Protein AF-A0A9W4IRT7-F1 (afdb_monomer_lite)

Organism: NCBI:txid1612424

Structure (mmCIF, N/CA/C/O backbone):
data_AF-A0A9W4IRT7-F1
#
_entry.id   AF-A0A9W4IRT7-F1
#
loop_
_atom_site.group_PDB
_atom_site.id
_atom_site.type_symbol
_atom_site.label_atom_id
_atom_site.label_alt_id
_atom_site.label_comp_id
_atom_site.label_asym_id
_atom_site.label_entity_id
_atom_site.label_seq_id
_atom_site.pdbx_PDB_ins_code
_atom_site.Cartn_x
_atom_site.Cartn_y
_atom_site.Cartn_z
_atom_site.occupancy
_atom_site.B_iso_or_equiv
_atom_site.auth_seq_id
_atom_site.auth_comp_id
_atom_site.auth_asym_id
_atom_site.auth_atom_id
_atom_site.pdbx_PDB_model_num
ATOM 1 N N . MET A 1 1 ? 3.335 -2.551 0.362 1.00 83.50 1 MET A N 1
ATOM 2 C CA . MET A 1 1 ? 2.683 -3.852 0.085 1.00 83.50 1 MET A CA 1
ATOM 3 C C . MET A 1 1 ? 3.696 -4.963 -0.129 1.00 83.50 1 MET A C 1
ATOM 5 O O . MET A 1 1 ? 3.695 -5.882 0.678 1.00 83.50 1 MET A O 1
ATOM 9 N N . LEU A 1 2 ? 4.581 -4.878 -1.137 1.00 87.38 2 LEU A N 1
ATOM 10 C CA . LEU A 1 2 ? 5.536 -5.961 -1.428 1.00 87.38 2 LEU A CA 1
ATOM 11 C C . LEU A 1 2 ? 6.417 -6.330 -0.220 1.00 87.38 2 LEU A C 1
ATOM 13 O O . LEU A 1 2 ? 6.419 -7.472 0.228 1.00 87.38 2 LEU A O 1
ATOM 17 N N . ALA A 1 3 ? 7.037 -5.319 0.388 1.00 90.19 3 ALA A N 1
ATOM 18 C CA . ALA A 1 3 ? 7.869 -5.452 1.583 1.00 90.19 3 ALA A CA 1
ATOM 19 C C . ALA A 1 3 ? 7.163 -6.063 2.817 1.00 90.19 3 ALA A C 1
ATOM 21 O O . ALA A 1 3 ? 7.843 -6.484 3.750 1.00 90.19 3 ALA A O 1
ATOM 22 N N . ARG A 1 4 ? 5.819 -6.115 2.847 1.00 86.81 4 ARG A N 1
ATOM 23 C CA . ARG A 1 4 ? 5.049 -6.717 3.951 1.00 86.81 4 ARG A CA 1
ATOM 24 C C . ARG A 1 4 ? 4.704 -8.193 3.736 1.00 86.81 4 ARG A C 1
ATOM 26 O O . ARG A 1 4 ? 4.570 -8.897 4.728 1.00 86.81 4 ARG A O 1
ATOM 33 N N . ILE A 1 5 ? 4.511 -8.642 2.492 1.00 84.50 5 ILE A N 1
ATOM 34 C CA . ILE A 1 5 ? 4.145 -10.043 2.199 1.00 84.50 5 ILE A CA 1
ATOM 35 C C . ILE A 1 5 ? 5.377 -10.881 1.878 1.00 84.50 5 ILE A C 1
ATOM 37 O O . ILE A 1 5 ? 5.521 -11.980 2.401 1.00 84.50 5 ILE A O 1
ATOM 41 N N . TRP A 1 6 ? 6.221 -10.399 0.968 1.00 84.81 6 TRP A N 1
ATOM 42 C CA . TRP A 1 6 ? 7.261 -11.223 0.360 1.00 84.81 6 TRP A CA 1
ATOM 43 C C . TRP A 1 6 ? 8.586 -11.084 1.099 1.00 84.81 6 TRP A C 1
ATOM 45 O O . TRP A 1 6 ? 8.876 -10.043 1.708 1.00 84.81 6 TRP A O 1
ATOM 55 N N . SER A 1 7 ? 9.425 -12.116 1.006 1.00 88.62 7 SER A N 1
ATOM 56 C CA . SER A 1 7 ? 10.819 -12.025 1.444 1.00 88.62 7 SER A CA 1
ATOM 57 C C . SER A 1 7 ? 11.584 -10.977 0.614 1.00 88.62 7 SER A C 1
ATOM 59 O O . SER A 1 7 ? 11.155 -10.636 -0.493 1.00 88.62 7 SER A O 1
ATOM 61 N N . PRO A 1 8 ? 12.723 -10.447 1.099 1.00 90.81 8 PRO A N 1
ATOM 62 C CA . PRO A 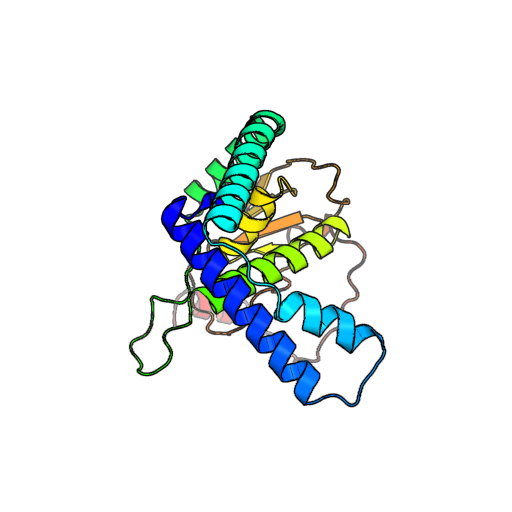1 8 ? 13.496 -9.447 0.355 1.00 90.81 8 PRO A CA 1
ATOM 63 C C . PRO A 1 8 ? 13.875 -9.895 -1.065 1.00 90.81 8 PRO A C 1
ATOM 65 O O . PRO A 1 8 ? 13.807 -9.114 -2.016 1.00 90.81 8 PRO A O 1
ATOM 68 N N . GLN A 1 9 ? 14.227 -11.173 -1.232 1.00 90.19 9 GLN A N 1
ATOM 69 C CA . GLN A 1 9 ? 14.629 -11.732 -2.525 1.00 90.19 9 GLN A CA 1
ATOM 70 C C . GLN A 1 9 ? 13.450 -11.831 -3.501 1.00 90.19 9 GLN A C 1
ATOM 72 O O . GLN A 1 9 ? 13.577 -11.436 -4.663 1.00 90.19 9 GLN A O 1
ATOM 77 N N . GLU A 1 10 ? 12.298 -12.307 -3.025 1.00 87.38 10 GLU A N 1
ATOM 78 C CA . GLU A 1 10 ? 11.065 -12.397 -3.814 1.00 87.38 10 GLU A CA 1
ATOM 79 C C . GLU A 1 10 ? 10.540 -11.010 -4.188 1.00 87.38 10 GLU A C 1
ATOM 81 O O . GLU A 1 10 ? 10.224 -10.767 -5.350 1.00 87.38 10 GLU A O 1
ATOM 86 N N . ALA A 1 11 ? 10.509 -10.071 -3.238 1.00 88.00 11 ALA A N 1
ATOM 87 C CA . ALA A 1 11 ? 10.081 -8.698 -3.489 1.00 88.00 11 ALA A CA 1
ATOM 88 C C . ALA A 1 11 ? 10.969 -8.020 -4.542 1.00 88.00 11 ALA A C 1
ATOM 90 O O . ALA A 1 11 ? 10.458 -7.381 -5.459 1.00 88.00 11 ALA A O 1
ATOM 91 N N . THR A 1 12 ? 12.289 -8.222 -4.467 1.00 92.12 12 THR A N 1
ATOM 92 C CA . THR A 1 12 ? 13.231 -7.716 -5.478 1.00 92.12 12 THR A CA 1
ATOM 93 C C . THR A 1 12 ? 12.969 -8.342 -6.849 1.00 92.12 12 THR A C 1
ATOM 95 O O . THR A 1 12 ? 12.987 -7.635 -7.854 1.00 92.12 12 THR A O 1
ATOM 98 N N . ALA A 1 13 ? 12.692 -9.649 -6.918 1.00 88.12 13 ALA A N 1
ATOM 99 C CA . ALA A 1 13 ? 12.348 -10.309 -8.179 1.00 88.12 13 ALA A CA 1
ATOM 100 C C . ALA A 1 13 ? 11.046 -9.752 -8.787 1.00 88.12 13 ALA A C 1
ATOM 102 O O . ALA A 1 13 ? 11.001 -9.478 -9.986 1.00 88.12 13 ALA A O 1
ATOM 103 N N . ILE A 1 14 ? 10.027 -9.504 -7.958 1.00 87.50 14 ILE A N 1
ATOM 104 C CA . ILE A 1 14 ? 8.762 -8.888 -8.387 1.00 87.50 14 ILE A CA 1
ATOM 105 C C . ILE A 1 14 ? 8.990 -7.448 -8.869 1.00 87.50 14 ILE A C 1
ATOM 107 O O . ILE A 1 14 ? 8.422 -7.050 -9.884 1.00 87.50 14 ILE A O 1
ATOM 111 N N . TRP A 1 15 ? 9.839 -6.664 -8.195 1.00 90.38 15 TRP A N 1
ATOM 112 C CA . TRP A 1 15 ? 10.200 -5.318 -8.652 1.00 90.38 15 TRP A CA 1
ATOM 113 C C . TRP A 1 15 ? 10.871 -5.331 -10.025 1.00 90.38 15 TRP A C 1
ATOM 115 O O . TRP A 1 15 ? 10.519 -4.512 -10.873 1.00 90.38 15 TRP A O 1
ATOM 125 N N . VAL A 1 16 ? 11.793 -6.269 -10.264 1.00 91.69 16 VAL A N 1
ATOM 126 C CA . VAL A 1 16 ? 12.442 -6.441 -11.574 1.00 91.69 16 VAL A CA 1
ATOM 127 C C . VAL A 1 16 ? 11.399 -6.730 -12.655 1.00 91.69 16 VAL A C 1
ATOM 129 O O . VAL A 1 16 ? 11.409 -6.077 -13.698 1.00 91.69 16 VAL A O 1
ATOM 132 N N . GLU A 1 17 ? 10.467 -7.654 -12.398 1.00 90.25 17 GLU A N 1
ATOM 133 C CA . GLU A 1 17 ? 9.372 -7.972 -13.327 1.00 90.25 17 GLU A CA 1
ATOM 134 C C . GLU A 1 17 ? 8.492 -6.741 -13.603 1.00 90.25 17 GLU A C 1
ATOM 136 O O . GLU A 1 17 ? 8.186 -6.433 -14.757 1.00 90.25 17 GLU A O 1
ATOM 141 N N . LEU A 1 18 ? 8.130 -5.994 -12.555 1.00 89.12 18 LEU A N 1
ATOM 142 C CA . LEU A 1 18 ? 7.253 -4.829 -12.647 1.00 89.12 18 LEU A CA 1
ATOM 143 C C . LEU A 1 18 ? 7.884 -3.676 -13.431 1.00 89.12 18 LEU A C 1
ATOM 145 O O . LEU A 1 18 ? 7.215 -3.069 -14.273 1.00 89.12 18 LEU A O 1
ATOM 149 N N . VAL A 1 19 ? 9.166 -3.401 -13.191 1.00 91.56 19 VAL A N 1
ATOM 150 C CA . VAL A 1 19 ? 9.932 -2.391 -13.931 1.00 91.56 19 VAL A CA 1
ATOM 151 C C . VAL A 1 19 ? 10.067 -2.797 -15.394 1.00 91.56 19 VAL A C 1
ATOM 153 O O . VAL A 1 19 ? 9.697 -2.012 -16.266 1.00 91.56 19 VAL A O 1
ATOM 156 N N . ALA A 1 20 ? 10.505 -4.028 -15.674 1.00 89.94 20 ALA A N 1
ATOM 157 C CA . ALA A 1 20 ? 10.685 -4.511 -17.042 1.00 89.94 20 ALA A CA 1
ATOM 158 C C . ALA A 1 20 ? 9.371 -4.464 -17.841 1.00 89.94 20 ALA A C 1
ATOM 160 O O . ALA A 1 20 ? 9.335 -3.972 -18.975 1.00 89.94 20 ALA A O 1
ATOM 161 N N . HIS A 1 21 ? 8.265 -4.901 -17.231 1.00 88.81 21 HIS A N 1
ATOM 162 C CA . HIS A 1 21 ? 6.951 -4.831 -17.861 1.00 88.81 21 HIS A CA 1
ATOM 163 C C . HIS A 1 21 ? 6.527 -3.380 -18.120 1.00 88.81 21 HIS A C 1
ATOM 165 O O . HIS A 1 21 ? 6.083 -3.045 -19.220 1.00 88.81 21 HIS A O 1
ATOM 171 N N . ARG A 1 22 ? 6.704 -2.482 -17.142 1.00 88.25 22 ARG A N 1
ATOM 172 C CA . ARG A 1 22 ? 6.323 -1.073 -17.296 1.00 88.25 22 ARG A CA 1
ATOM 173 C C . ARG A 1 22 ? 7.139 -0.368 -18.379 1.00 88.25 22 ARG A C 1
ATOM 175 O O . ARG A 1 22 ? 6.554 0.367 -19.175 1.00 88.25 22 ARG A O 1
ATOM 182 N N . GLN A 1 23 ? 8.443 -0.623 -18.447 1.00 90.75 23 GLN A N 1
ATOM 183 C CA . GLN A 1 23 ? 9.316 -0.109 -19.504 1.00 90.75 23 GLN A CA 1
ATOM 184 C C . GLN A 1 23 ? 8.870 -0.595 -20.887 1.00 90.75 23 GLN A C 1
ATOM 186 O O . GLN A 1 23 ? 8.798 0.203 -21.821 1.00 90.75 23 GLN A O 1
ATOM 191 N N . SER A 1 24 ? 8.505 -1.875 -21.015 1.00 89.38 24 SER A N 1
ATOM 192 C CA . SER A 1 24 ? 7.964 -2.435 -22.261 1.00 89.38 24 SER A CA 1
ATOM 193 C C . SER A 1 24 ? 6.655 -1.753 -22.683 1.00 89.38 24 SER A C 1
ATOM 195 O O . SER A 1 24 ? 6.518 -1.312 -23.827 1.00 89.38 24 SER A O 1
ATOM 197 N N . VAL A 1 25 ? 5.721 -1.562 -21.742 1.00 87.06 25 VAL A N 1
ATOM 198 C CA . VAL A 1 25 ? 4.449 -0.865 -22.002 1.00 87.06 25 VAL A CA 1
ATOM 199 C C . VAL A 1 25 ? 4.688 0.570 -22.476 1.00 87.06 25 VAL A C 1
ATOM 201 O O . VAL A 1 25 ? 4.066 0.987 -23.452 1.00 87.06 25 VAL A O 1
ATOM 204 N N . ILE A 1 26 ? 5.593 1.317 -21.837 1.00 86.75 26 ILE A N 1
ATOM 205 C CA . ILE A 1 26 ? 5.913 2.695 -22.245 1.00 86.75 26 ILE A CA 1
ATOM 206 C C . ILE A 1 26 ? 6.511 2.710 -23.659 1.00 86.75 26 ILE A C 1
ATOM 208 O O . ILE A 1 26 ? 5.996 3.418 -24.521 1.00 86.75 26 ILE A O 1
ATOM 212 N N . LYS A 1 27 ? 7.503 1.850 -23.943 1.00 85.81 27 LYS A N 1
ATOM 213 C CA . LYS A 1 27 ? 8.101 1.718 -25.288 1.00 85.81 27 LYS A CA 1
ATOM 214 C C . LYS A 1 27 ? 7.052 1.408 -26.360 1.00 85.81 27 LYS A C 1
ATOM 216 O O . LYS A 1 27 ? 7.099 1.984 -27.446 1.00 85.81 27 LYS A O 1
ATOM 221 N N . SER A 1 28 ? 6.098 0.523 -26.060 1.00 85.88 28 SER A N 1
ATOM 222 C CA . SER A 1 28 ? 5.027 0.160 -26.997 1.00 85.88 28 SER A CA 1
ATOM 223 C C . SER A 1 28 ? 4.057 1.314 -27.272 1.00 85.88 28 SER A C 1
ATOM 225 O O . SER A 1 28 ? 3.750 1.577 -28.432 1.00 85.88 28 SER A O 1
ATOM 227 N N . LYS A 1 29 ? 3.635 2.048 -26.230 1.00 81.69 29 LYS A N 1
ATOM 228 C CA . LYS A 1 29 ? 2.702 3.178 -26.354 1.00 81.69 29 LYS A CA 1
ATOM 229 C C . LYS A 1 29 ? 3.309 4.341 -27.126 1.00 81.69 29 LYS A C 1
ATOM 231 O O . LYS A 1 29 ? 2.636 4.920 -27.975 1.00 81.69 29 LYS A O 1
ATOM 236 N N . THR A 1 30 ? 4.580 4.643 -26.884 1.00 73.94 30 THR A N 1
ATOM 237 C CA . THR A 1 30 ? 5.266 5.705 -27.617 1.00 73.94 30 THR A CA 1
ATOM 238 C C . THR A 1 30 ? 5.414 5.378 -29.102 1.00 73.94 30 THR A C 1
ATOM 240 O O . THR A 1 30 ? 5.249 6.258 -29.937 1.00 73.94 30 THR A O 1
ATOM 243 N N . ARG A 1 31 ? 5.660 4.113 -29.466 1.00 70.88 31 ARG A N 1
ATOM 244 C CA . ARG A 1 31 ? 5.757 3.711 -30.879 1.00 70.88 31 ARG A CA 1
ATOM 245 C C . ARG A 1 31 ? 4.431 3.885 -31.640 1.00 70.88 31 ARG A C 1
ATOM 247 O O . ARG A 1 31 ? 4.460 4.034 -32.855 1.00 70.88 31 ARG A O 1
ATOM 254 N N . SER A 1 32 ? 3.293 3.856 -30.941 1.00 69.69 32 SER A N 1
ATOM 255 C CA . SER A 1 32 ? 1.955 4.015 -31.529 1.00 69.69 32 SER A CA 1
ATOM 256 C C . SER A 1 32 ? 1.418 5.452 -31.572 1.00 69.69 32 SER A C 1
ATOM 258 O O . SER A 1 32 ? 0.418 5.683 -32.243 1.00 69.69 32 SER A O 1
ATOM 260 N N . MET A 1 33 ? 2.027 6.405 -30.857 1.00 61.00 33 MET A N 1
ATOM 261 C CA . MET A 1 33 ? 1.549 7.792 -30.771 1.00 61.00 33 MET A CA 1
ATOM 262 C C . MET A 1 33 ? 2.457 8.724 -31.582 1.00 61.00 33 MET A C 1
ATOM 264 O O . MET A 1 33 ? 3.670 8.740 -31.373 1.00 61.00 33 MET A O 1
ATOM 268 N N . GLU A 1 34 ? 1.875 9.524 -32.481 1.00 56.38 34 GLU A N 1
ATOM 269 C CA . GLU A 1 34 ? 2.581 10.629 -33.137 1.00 56.38 34 GLU A CA 1
ATOM 270 C C . GLU A 1 34 ? 3.014 11.661 -32.079 1.00 56.38 34 GLU A C 1
ATOM 272 O O . GLU A 1 34 ? 2.202 12.290 -31.408 1.00 56.38 34 GLU A O 1
ATOM 277 N N . ILE A 1 35 ? 4.332 11.712 -31.893 1.00 54.91 35 ILE A N 1
ATOM 278 C CA . ILE A 1 35 ? 5.194 12.640 -31.149 1.00 54.91 35 ILE A CA 1
ATOM 279 C C . ILE A 1 35 ? 4.471 13.855 -30.520 1.00 54.91 35 ILE A C 1
ATOM 281 O O . ILE A 1 35 ? 4.270 14.885 -31.156 1.00 54.91 35 ILE A O 1
ATOM 285 N N . LEU A 1 36 ? 4.182 13.755 -29.219 1.00 60.22 36 LEU A N 1
ATOM 286 C CA . LEU A 1 36 ? 4.009 14.889 -28.299 1.00 60.22 36 LEU A CA 1
ATOM 287 C C . LEU A 1 36 ? 5.319 15.101 -27.518 1.00 60.22 36 LEU A C 1
ATOM 289 O O . LEU A 1 36 ? 6.014 14.125 -27.246 1.00 60.22 36 LEU A O 1
ATOM 293 N N . ASP A 1 37 ? 5.641 16.331 -27.105 1.00 61.81 37 ASP A N 1
ATOM 294 C CA . ASP A 1 37 ? 6.890 16.681 -26.386 1.00 61.81 37 ASP A CA 1
ATOM 295 C C . ASP A 1 37 ? 7.166 15.829 -25.123 1.00 61.81 37 ASP A C 1
ATOM 297 O O . ASP A 1 37 ? 8.317 15.537 -24.801 1.00 61.81 37 ASP A O 1
ATOM 301 N N . ASP A 1 38 ? 6.125 15.342 -24.436 1.00 66.81 38 ASP A N 1
ATOM 302 C CA . ASP A 1 38 ? 6.251 14.463 -23.255 1.00 66.81 38 ASP A CA 1
ATOM 303 C C . ASP A 1 38 ? 6.740 13.033 -23.601 1.00 66.81 38 ASP A C 1
ATOM 305 O O . ASP A 1 38 ? 7.207 12.268 -22.755 1.00 66.81 38 ASP A O 1
ATOM 309 N N . SER A 1 39 ? 6.692 12.660 -24.880 1.00 70.12 39 SER A N 1
ATOM 310 C CA . SER A 1 39 ? 7.062 11.333 -25.383 1.00 70.12 39 SER A CA 1
ATOM 311 C C . SER A 1 39 ? 8.561 11.031 -25.242 1.00 70.12 39 SER A C 1
ATOM 313 O O . SER A 1 39 ? 8.953 9.892 -24.967 1.00 70.12 39 SER A O 1
ATOM 315 N N . LEU A 1 40 ? 9.418 12.050 -25.376 1.00 77.56 40 LEU A N 1
ATOM 316 C CA . LEU A 1 40 ? 10.874 11.876 -25.356 1.00 77.56 40 LEU A CA 1
ATOM 317 C C . LEU A 1 40 ? 11.399 11.579 -23.943 1.00 77.56 40 LEU A C 1
ATOM 319 O O . LEU A 1 40 ? 12.237 10.691 -23.771 1.00 77.56 40 LEU A O 1
ATOM 323 N N . ALA A 1 41 ? 10.858 12.252 -22.923 1.00 80.50 41 ALA A N 1
ATOM 324 C CA . ALA A 1 41 ? 11.185 11.980 -21.523 1.00 80.50 41 ALA A CA 1
ATOM 325 C C . ALA A 1 41 ? 10.735 10.570 -21.102 1.00 80.50 41 ALA A C 1
ATOM 327 O O . ALA A 1 41 ? 11.489 9.836 -20.456 1.00 80.50 41 ALA A O 1
ATOM 328 N N . GLN A 1 42 ? 9.537 10.155 -21.525 1.00 80.69 42 GLN A N 1
ATOM 329 C CA . GLN A 1 42 ? 9.023 8.810 -21.260 1.00 80.69 42 GLN A CA 1
ATOM 330 C C . GLN A 1 42 ? 9.872 7.719 -21.932 1.00 80.69 42 GLN A C 1
ATOM 332 O O . GLN A 1 42 ? 10.150 6.688 -21.312 1.00 80.69 42 GLN A O 1
ATOM 337 N N . LEU A 1 43 ? 10.341 7.948 -23.164 1.00 80.69 43 LEU A N 1
ATOM 338 C CA . LEU A 1 43 ? 11.259 7.034 -23.851 1.00 80.69 43 LEU A CA 1
ATOM 339 C C . LEU A 1 43 ? 12.606 6.923 -23.148 1.00 80.69 43 LEU A C 1
ATOM 341 O O . LEU A 1 43 ? 13.087 5.807 -22.948 1.00 80.69 43 LEU A O 1
ATOM 345 N N . ALA A 1 44 ? 13.199 8.053 -22.75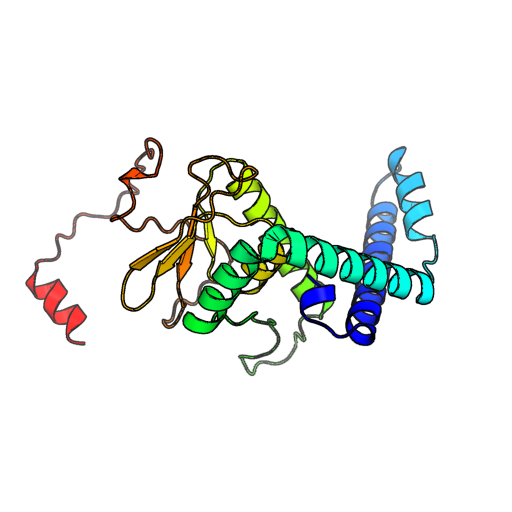9 1.00 82.38 44 ALA A N 1
ATOM 346 C CA . ALA A 1 44 ? 14.467 8.066 -22.039 1.00 82.38 44 ALA A CA 1
ATOM 347 C C . ALA A 1 44 ? 14.357 7.290 -20.714 1.00 82.38 44 ALA A C 1
ATOM 349 O O . ALA A 1 44 ? 15.192 6.432 -20.425 1.00 82.38 44 ALA A O 1
ATOM 350 N N . ALA A 1 45 ? 13.276 7.504 -19.957 1.00 84.06 45 ALA A N 1
ATOM 351 C CA . ALA A 1 45 ? 13.009 6.772 -18.720 1.00 84.06 45 ALA A CA 1
ATOM 352 C C . ALA A 1 45 ? 12.797 5.265 -18.955 1.00 84.06 45 ALA A C 1
ATOM 354 O O . ALA A 1 45 ? 13.260 4.440 -18.168 1.00 84.06 45 ALA A O 1
ATOM 355 N N . ALA A 1 46 ? 12.123 4.879 -20.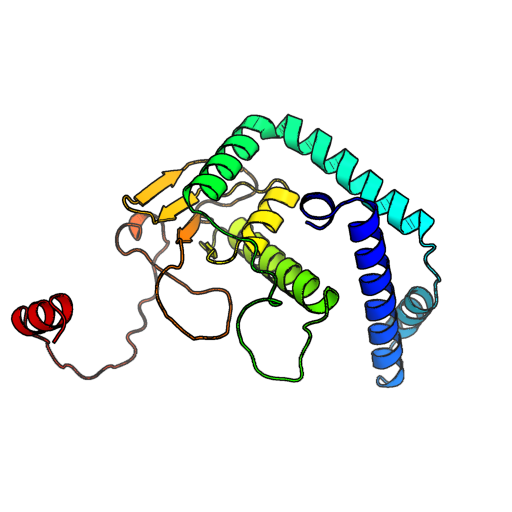043 1.00 85.38 46 ALA A N 1
ATOM 356 C CA . ALA A 1 46 ? 11.912 3.472 -20.373 1.00 85.38 46 ALA A CA 1
ATOM 357 C C . ALA A 1 46 ? 13.177 2.775 -20.904 1.00 85.38 46 ALA A C 1
ATOM 359 O O . ALA A 1 46 ? 13.291 1.549 -20.822 1.00 85.38 46 ALA A O 1
ATOM 360 N N . ALA A 1 47 ? 14.101 3.535 -21.491 1.00 83.88 47 ALA A N 1
ATOM 361 C CA . ALA A 1 47 ? 15.396 3.048 -21.954 1.00 83.88 47 ALA A CA 1
ATOM 362 C C . ALA A 1 47 ? 16.424 2.925 -20.820 1.00 83.88 47 ALA A C 1
ATOM 364 O O . ALA A 1 47 ? 17.368 2.155 -20.959 1.00 83.88 47 ALA A O 1
ATOM 365 N N . HIS A 1 48 ? 16.236 3.645 -19.711 1.00 88.44 48 HIS A N 1
ATOM 366 C CA . HIS A 1 48 ? 17.137 3.589 -18.568 1.00 88.44 48 HIS A CA 1
ATOM 367 C C . HIS A 1 48 ? 17.142 2.198 -17.920 1.00 88.44 48 HIS A C 1
ATOM 369 O O . HIS A 1 48 ? 16.110 1.702 -17.464 1.00 88.44 48 HIS A O 1
ATOM 375 N N . GLU A 1 49 ? 18.309 1.564 -17.861 1.00 88.12 49 GLU A N 1
ATOM 376 C CA . GLU A 1 49 ? 18.476 0.282 -17.184 1.00 88.12 49 GLU A CA 1
ATOM 377 C C . GLU A 1 49 ? 18.557 0.491 -15.672 1.00 88.12 49 GLU A C 1
ATOM 379 O O . GLU A 1 49 ? 19.406 1.227 -15.174 1.00 88.12 49 GLU A O 1
ATOM 384 N N . ILE A 1 50 ? 17.664 -0.171 -14.936 1.00 91.94 50 ILE A N 1
ATOM 385 C CA . ILE A 1 50 ? 17.658 -0.136 -13.474 1.00 91.94 50 ILE A CA 1
ATOM 386 C C . ILE A 1 50 ? 18.305 -1.418 -12.968 1.00 91.94 50 ILE A C 1
ATOM 388 O O . ILE A 1 50 ? 17.792 -2.518 -13.179 1.00 91.94 50 ILE A O 1
ATOM 392 N N . GLU A 1 51 ? 19.430 -1.270 -12.274 1.00 94.56 51 GLU A N 1
ATOM 393 C CA . GLU A 1 51 ? 20.156 -2.403 -11.714 1.00 94.56 51 GLU A CA 1
ATOM 394 C C . GLU A 1 51 ? 19.322 -3.140 -10.652 1.00 94.56 51 GLU A C 1
ATOM 396 O O . GLU A 1 51 ? 18.656 -2.535 -9.804 1.00 94.56 51 GLU A O 1
ATOM 401 N N . ARG A 1 52 ? 19.413 -4.475 -10.639 1.00 93.31 52 ARG A N 1
ATOM 402 C CA . ARG A 1 52 ? 18.761 -5.311 -9.621 1.00 93.31 52 ARG A CA 1
ATOM 403 C C . ARG A 1 52 ? 19.194 -4.944 -8.197 1.00 93.31 52 ARG A C 1
ATOM 405 O O . ARG A 1 52 ? 18.361 -4.988 -7.293 1.00 93.31 52 ARG A O 1
ATOM 412 N N . ALA A 1 53 ? 20.460 -4.572 -7.994 1.00 95.19 53 ALA A N 1
ATOM 413 C CA . ALA A 1 53 ? 20.963 -4.127 -6.695 1.00 95.19 53 ALA A CA 1
ATOM 414 C C . ALA A 1 53 ? 20.244 -2.856 -6.213 1.00 95.19 53 ALA A C 1
ATOM 416 O O . ALA A 1 53 ? 19.814 -2.791 -5.062 1.00 95.19 53 ALA A O 1
ATOM 417 N N . SER A 1 54 ? 20.007 -1.894 -7.109 1.00 96.44 54 SER A N 1
ATOM 418 C CA . SER A 1 54 ? 19.234 -0.680 -6.816 1.00 96.44 54 SER A CA 1
ATOM 419 C C . SER A 1 54 ? 17.794 -0.990 -6.400 1.00 96.44 54 SER A C 1
ATOM 421 O O . SER A 1 54 ? 17.282 -0.379 -5.464 1.00 96.44 54 SER A O 1
ATOM 423 N N . LEU A 1 55 ? 17.154 -1.985 -7.022 1.00 95.31 55 LEU A N 1
ATOM 424 C CA . LEU A 1 55 ? 15.818 -2.448 -6.617 1.00 95.31 55 LEU A CA 1
ATOM 425 C C . LEU A 1 55 ? 15.824 -3.159 -5.256 1.00 95.31 55 LEU A C 1
ATOM 427 O O . LEU A 1 55 ? 14.883 -3.003 -4.478 1.00 95.31 55 LEU A O 1
ATOM 431 N N . GLY A 1 56 ? 16.893 -3.891 -4.938 1.00 95.12 56 GLY A N 1
ATOM 432 C CA . GLY A 1 56 ? 17.095 -4.465 -3.605 1.00 95.12 56 GLY A CA 1
ATOM 433 C C . GLY A 1 56 ? 17.278 -3.389 -2.529 1.00 95.12 56 GLY A C 1
ATOM 434 O O . GLY A 1 56 ? 16.695 -3.484 -1.445 1.00 95.12 56 GLY A O 1
ATOM 435 N N . ASN A 1 57 ? 18.020 -2.323 -2.842 1.00 97.06 57 ASN A N 1
ATOM 436 C CA . ASN A 1 57 ? 18.166 -1.162 -1.963 1.00 97.06 57 ASN A CA 1
ATOM 437 C C . ASN A 1 57 ? 16.825 -0.443 -1.764 1.00 97.06 57 ASN A C 1
ATOM 439 O O . ASN A 1 57 ? 16.480 -0.109 -0.634 1.00 97.06 57 ASN A O 1
ATOM 443 N N . TRP A 1 58 ? 16.032 -0.284 -2.826 1.00 94.75 58 TRP A N 1
ATOM 444 C CA . TRP A 1 58 ? 14.680 0.275 -2.750 1.00 94.75 58 TRP A CA 1
ATOM 445 C C . TRP A 1 58 ? 13.752 -0.537 -1.832 1.00 94.75 58 TRP A C 1
ATOM 447 O O . TRP A 1 58 ? 13.102 0.039 -0.955 1.00 94.75 58 TRP A O 1
ATOM 457 N N . ASP A 1 59 ? 13.718 -1.870 -1.970 1.00 95.38 59 ASP A N 1
ATOM 458 C CA . ASP A 1 59 ? 12.931 -2.731 -1.071 1.00 95.38 59 ASP A CA 1
ATOM 459 C C . ASP A 1 59 ? 13.429 -2.636 0.380 1.00 95.38 59 ASP A C 1
ATOM 461 O O . ASP A 1 59 ? 12.627 -2.561 1.313 1.00 95.38 59 ASP A O 1
ATOM 465 N N . SER A 1 60 ? 14.748 -2.554 0.577 1.00 95.88 60 SER A N 1
ATOM 466 C CA . SER A 1 60 ? 15.356 -2.375 1.901 1.00 95.88 60 SER A CA 1
ATOM 467 C C . SER A 1 60 ? 14.939 -1.049 2.541 1.00 95.88 60 SER A C 1
ATOM 469 O O . SER A 1 60 ? 14.522 -1.031 3.699 1.00 95.88 60 SER A O 1
ATOM 471 N N . SER A 1 61 ? 14.956 0.054 1.788 1.00 96.38 61 SER A N 1
ATOM 472 C CA . SER A 1 61 ? 14.455 1.351 2.255 1.00 96.38 61 SER A CA 1
ATOM 473 C C . SER A 1 61 ? 12.968 1.296 2.610 1.00 96.38 61 SER A C 1
ATOM 475 O O . SER A 1 61 ? 12.569 1.814 3.655 1.00 96.38 61 SER A O 1
ATOM 477 N N . ALA A 1 62 ? 12.150 0.621 1.794 1.00 94.50 62 ALA A N 1
ATOM 478 C CA . ALA A 1 62 ? 10.730 0.437 2.079 1.00 94.50 62 ALA A CA 1
ATOM 479 C C . ALA A 1 62 ? 10.502 -0.351 3.381 1.00 94.50 62 ALA A C 1
ATOM 481 O O . ALA A 1 62 ? 9.649 0.026 4.185 1.00 94.50 62 ALA A O 1
ATOM 482 N N . ARG A 1 63 ? 11.280 -1.411 3.636 1.00 94.75 63 ARG A N 1
ATOM 483 C CA . ARG A 1 63 ? 11.220 -2.181 4.894 1.00 94.75 63 ARG A CA 1
ATOM 484 C C . ARG A 1 63 ? 11.633 -1.354 6.103 1.00 94.75 63 ARG A C 1
ATOM 486 O O . ARG A 1 63 ? 10.935 -1.394 7.113 1.00 94.75 63 ARG A O 1
ATOM 493 N N . SER A 1 64 ? 12.710 -0.580 5.992 1.00 95.69 64 SER A N 1
ATOM 494 C CA . SER A 1 64 ? 13.151 0.323 7.060 1.00 95.69 64 SER A CA 1
ATOM 495 C C . SER A 1 64 ? 12.072 1.351 7.402 1.00 95.69 64 SER A C 1
ATOM 497 O O . SER A 1 64 ? 11.783 1.572 8.578 1.00 95.69 64 SER A O 1
ATOM 499 N N . TRP A 1 65 ? 11.409 1.925 6.390 1.00 95.12 65 TRP A N 1
ATOM 500 C CA . TRP A 1 65 ? 10.271 2.822 6.606 1.00 95.12 65 TRP A CA 1
ATOM 501 C C . TRP A 1 65 ? 9.121 2.118 7.334 1.00 95.12 65 TRP A C 1
ATOM 503 O O . TRP A 1 65 ? 8.627 2.636 8.334 1.00 95.12 65 TRP A O 1
ATOM 513 N N . LEU A 1 66 ? 8.738 0.914 6.887 1.00 94.38 66 LEU A N 1
ATOM 514 C CA . LEU A 1 66 ? 7.679 0.129 7.528 1.00 94.38 66 LEU A CA 1
ATOM 515 C C . LEU A 1 66 ? 7.998 -0.159 8.997 1.00 94.38 66 LEU A C 1
ATOM 517 O O . LEU A 1 66 ? 7.119 -0.018 9.840 1.00 94.38 66 LEU A O 1
ATOM 521 N N . GLN A 1 67 ? 9.245 -0.508 9.315 1.00 94.19 67 GLN A N 1
ATOM 522 C CA . GLN A 1 67 ? 9.669 -0.794 10.685 1.00 94.19 67 GLN A CA 1
ATOM 523 C C . GLN A 1 67 ? 9.490 0.421 11.604 1.00 94.19 67 GLN A C 1
ATOM 525 O O . GLN A 1 67 ? 8.952 0.287 12.704 1.00 94.19 67 GLN A O 1
ATOM 530 N N . VAL A 1 68 ? 9.910 1.605 11.154 1.00 96.00 68 VAL A N 1
ATOM 531 C CA . VAL A 1 68 ? 9.768 2.849 11.926 1.00 96.00 68 VAL A CA 1
ATOM 532 C C . VAL A 1 68 ? 8.296 3.244 12.050 1.00 96.00 68 VAL A C 1
ATOM 534 O O . VAL A 1 68 ? 7.818 3.559 13.142 1.00 96.00 68 VAL A O 1
ATOM 537 N N . ALA A 1 69 ? 7.550 3.189 10.951 1.00 93.50 69 ALA A N 1
ATOM 538 C CA . ALA A 1 69 ? 6.149 3.585 10.928 1.00 93.50 69 ALA A CA 1
ATOM 539 C C . ALA A 1 69 ? 5.261 2.627 11.753 1.00 93.50 69 ALA A C 1
ATOM 541 O O . ALA A 1 69 ? 4.347 3.077 12.449 1.00 93.50 69 ALA A O 1
ATOM 542 N N . ASP A 1 70 ? 5.567 1.324 11.766 1.00 93.50 70 ASP A N 1
ATOM 543 C CA . ASP A 1 70 ? 4.890 0.327 12.611 1.00 93.50 70 ASP A CA 1
ATOM 544 C C . ASP A 1 70 ? 5.119 0.597 14.097 1.00 93.50 70 ASP A C 1
ATOM 546 O O . ASP A 1 70 ? 4.202 0.439 14.903 1.00 93.50 70 ASP A O 1
ATOM 550 N N . GLN A 1 71 ? 6.316 1.050 14.473 1.00 94.31 71 GLN A N 1
ATOM 551 C CA . GLN A 1 71 ? 6.589 1.470 15.846 1.00 94.31 71 GLN A CA 1
ATOM 552 C C . GLN A 1 71 ? 5.809 2.740 16.206 1.00 94.31 71 GLN A C 1
ATOM 554 O O . GLN A 1 71 ? 5.195 2.796 17.274 1.00 94.31 71 GLN A O 1
ATOM 559 N N . ALA A 1 72 ? 5.762 3.725 15.306 1.00 94.19 72 ALA A N 1
ATOM 560 C CA . ALA A 1 72 ? 5.040 4.979 15.523 1.00 94.19 72 ALA A CA 1
ATOM 561 C C . ALA A 1 72 ? 3.512 4.792 15.629 1.00 94.19 72 ALA A C 1
ATOM 563 O O . ALA A 1 72 ? 2.849 5.499 16.390 1.00 94.19 72 ALA A O 1
ATOM 564 N N . ARG A 1 73 ? 2.937 3.826 14.898 1.00 92.62 73 ARG A N 1
ATOM 565 C CA . ARG A 1 73 ? 1.492 3.511 14.886 1.00 92.62 73 ARG A CA 1
ATOM 566 C C . ARG A 1 73 ? 1.176 2.141 15.496 1.00 92.62 73 ARG A C 1
ATOM 568 O O . ARG A 1 73 ? 0.216 1.478 15.105 1.00 92.62 73 ARG A O 1
ATOM 575 N N . LYS A 1 74 ? 1.960 1.718 16.495 1.00 92.31 74 LYS A N 1
ATOM 576 C CA . LYS A 1 74 ? 1.901 0.368 17.086 1.00 92.31 74 LYS A CA 1
ATOM 577 C C . LYS A 1 74 ? 0.504 -0.044 17.549 1.00 92.31 74 LYS A C 1
ATOM 579 O O . LYS A 1 74 ? 0.104 -1.189 17.356 1.00 92.31 74 LYS A O 1
ATOM 584 N N . LYS A 1 75 ? -0.254 0.877 18.153 1.00 91.56 75 LYS A N 1
ATOM 585 C CA . LYS A 1 75 ? -1.611 0.593 18.643 1.00 91.56 75 LYS A CA 1
ATOM 586 C C . LYS A 1 75 ? -2.558 0.239 17.494 1.00 91.56 75 LYS A C 1
ATOM 588 O O . LYS A 1 75 ? -3.217 -0.795 17.561 1.00 91.56 75 LYS A O 1
ATOM 593 N N . GLN A 1 76 ? -2.620 1.083 16.465 1.00 92.06 76 GLN A N 1
ATOM 594 C CA . GLN A 1 76 ? -3.463 0.870 15.289 1.00 92.06 76 GLN A CA 1
ATOM 595 C C . GLN A 1 76 ? -3.035 -0.393 14.532 1.00 92.06 76 GLN A C 1
ATOM 597 O O . GLN A 1 76 ? -3.869 -1.238 14.211 1.00 92.06 76 GLN A O 1
ATOM 602 N N . GLN A 1 77 ? -1.723 -0.589 14.367 1.00 89.19 77 GLN A N 1
ATOM 603 C CA . GLN A 1 77 ? -1.156 -1.781 13.739 1.00 89.19 77 GLN A CA 1
ATOM 604 C C . GLN A 1 77 ? -1.610 -3.074 14.437 1.00 89.19 77 GLN A C 1
ATOM 606 O O . GLN A 1 77 ? -2.083 -4.001 13.778 1.00 89.19 77 GLN A O 1
ATOM 611 N N . ILE A 1 78 ? -1.530 -3.129 15.773 1.00 87.38 78 ILE A N 1
ATOM 612 C CA . ILE A 1 78 ? -1.989 -4.287 16.557 1.00 87.38 78 ILE A CA 1
ATOM 613 C C . ILE A 1 78 ? -3.500 -4.493 16.396 1.00 87.38 78 ILE A C 1
ATOM 615 O O . ILE A 1 78 ? -3.945 -5.625 16.219 1.00 87.38 78 ILE A O 1
ATOM 619 N N . GLN A 1 79 ? -4.299 -3.421 16.436 1.00 87.81 79 GLN A N 1
ATOM 620 C CA . GLN A 1 79 ? -5.751 -3.530 16.274 1.00 87.81 79 GLN A CA 1
ATOM 621 C C . GLN A 1 79 ? -6.130 -4.121 14.916 1.00 87.81 79 GLN A C 1
ATOM 623 O O . GLN A 1 79 ? -6.913 -5.070 14.873 1.00 87.81 79 GLN A O 1
ATOM 628 N N . VAL A 1 80 ? -5.548 -3.621 13.823 1.00 83.38 80 VAL A N 1
ATOM 629 C CA . VAL A 1 80 ? -5.825 -4.163 12.486 1.00 83.38 80 VAL A CA 1
ATOM 630 C C . VAL A 1 80 ? -5.371 -5.613 12.369 1.00 83.38 80 VAL A C 1
ATOM 632 O O . VAL A 1 80 ? -6.119 -6.439 11.849 1.00 83.38 80 VAL A O 1
ATOM 635 N N . GLN A 1 81 ? -4.202 -5.961 12.910 1.00 82.25 81 GLN A N 1
ATOM 636 C CA . GLN A 1 81 ? -3.716 -7.341 12.888 1.00 82.25 81 GLN A CA 1
ATOM 637 C C . GLN A 1 81 ? -4.664 -8.305 13.618 1.00 82.25 81 GLN A C 1
ATOM 639 O O . GLN A 1 81 ? -4.964 -9.381 13.102 1.00 82.25 81 GLN A O 1
ATOM 644 N N . LEU A 1 82 ? -5.199 -7.908 14.778 1.00 81.94 82 LEU A N 1
ATOM 645 C CA . LEU A 1 82 ? -6.199 -8.703 15.497 1.00 81.94 82 LEU A CA 1
ATOM 646 C C . LEU A 1 82 ? -7.473 -8.902 14.667 1.00 81.94 82 LEU A C 1
ATOM 648 O O . LEU A 1 82 ? -8.052 -9.983 14.682 1.00 81.94 82 LEU A O 1
ATOM 652 N N . ILE A 1 83 ? -7.914 -7.885 13.929 1.00 77.25 83 ILE A N 1
ATOM 653 C CA . ILE A 1 83 ? -9.122 -7.960 13.095 1.00 77.25 83 ILE A CA 1
ATOM 654 C C . ILE A 1 83 ? -8.912 -8.899 11.909 1.00 77.25 83 ILE A C 1
ATOM 656 O O . ILE A 1 83 ? -9.750 -9.764 11.663 1.00 77.25 83 ILE A O 1
ATOM 660 N N . VAL A 1 84 ? -7.784 -8.761 11.206 1.00 71.00 84 VAL A N 1
ATOM 661 C CA . VAL A 1 84 ? -7.424 -9.628 10.074 1.00 71.00 84 VAL A CA 1
ATOM 662 C C . VAL A 1 84 ? -7.377 -11.090 10.504 1.00 71.00 84 VAL A C 1
ATOM 664 O O . VAL A 1 84 ? -7.975 -11.938 9.841 1.00 71.00 84 VAL A O 1
ATOM 667 N N . ASN A 1 85 ? -6.732 -11.370 11.641 1.00 69.62 85 ASN A N 1
ATOM 668 C CA . ASN A 1 85 ? -6.616 -12.723 12.178 1.00 69.62 85 ASN A CA 1
ATOM 669 C C . ASN A 1 85 ? -7.984 -13.305 12.568 1.00 69.62 85 ASN A C 1
ATOM 671 O O . ASN A 1 85 ? -8.266 -14.458 12.253 1.00 69.62 85 ASN A O 1
ATOM 675 N N . ASN A 1 86 ? -8.852 -12.507 13.202 1.00 66.25 86 ASN A N 1
ATOM 676 C CA . ASN A 1 86 ? -10.180 -12.956 13.634 1.00 66.25 86 ASN A CA 1
ATOM 677 C C . ASN A 1 86 ? -11.160 -13.186 12.473 1.00 66.25 86 ASN A C 1
ATOM 679 O O . ASN A 1 86 ? -12.042 -14.030 12.584 1.00 66.25 86 ASN A O 1
ATOM 683 N N . LEU A 1 87 ? -11.040 -12.435 11.374 1.00 64.00 87 LEU A N 1
ATOM 684 C CA . LEU A 1 87 ? -11.961 -12.523 10.232 1.00 64.00 87 LEU A CA 1
ATOM 685 C C . LEU A 1 87 ? -11.479 -13.476 9.123 1.00 64.00 87 LEU A C 1
ATOM 687 O O . LEU A 1 87 ? -12.183 -13.644 8.124 1.00 64.00 87 LEU A O 1
ATOM 691 N N . SER A 1 88 ? -10.293 -14.078 9.284 1.00 58.00 88 SER A N 1
ATOM 692 C CA . SER A 1 88 ? -9.653 -14.971 8.302 1.00 58.00 88 SER A CA 1
ATOM 693 C C . SER A 1 88 ? -9.568 -14.360 6.896 1.00 58.00 88 SER A C 1
ATOM 695 O O . SER A 1 88 ? -9.745 -15.042 5.886 1.00 58.00 88 SER A O 1
ATOM 697 N N . ILE A 1 89 ? -9.314 -13.051 6.813 1.00 59.28 89 ILE A N 1
ATOM 698 C CA . ILE A 1 89 ? -9.257 -12.336 5.534 1.00 59.28 89 ILE A CA 1
ATOM 699 C C . ILE A 1 89 ? -7.936 -12.681 4.856 1.00 59.28 89 ILE A C 1
ATOM 701 O O . ILE A 1 89 ? -6.901 -12.060 5.097 1.00 59.28 89 ILE A O 1
ATOM 705 N N . GLY A 1 90 ? -7.970 -13.699 4.003 1.00 54.81 90 GLY A N 1
ATOM 706 C CA . GLY A 1 90 ? -6.834 -14.054 3.168 1.00 54.81 90 GLY A CA 1
ATOM 707 C C . GLY A 1 90 ? -6.546 -12.969 2.128 1.00 54.81 90 GLY A C 1
ATOM 708 O O . GLY A 1 90 ? -7.455 -12.427 1.489 1.00 54.81 90 GLY A O 1
ATOM 709 N N . VAL A 1 91 ? -5.263 -12.683 1.902 1.00 52.81 91 VAL A N 1
ATOM 710 C CA . VAL A 1 91 ? -4.828 -12.027 0.666 1.00 52.81 91 VAL A CA 1
ATOM 711 C C . VAL A 1 91 ? -4.967 -13.070 -0.439 1.00 52.81 91 VAL A C 1
ATOM 713 O O . VAL A 1 91 ? -4.125 -13.955 -0.578 1.00 52.81 91 VAL A O 1
ATOM 716 N N . LYS A 1 92 ? -6.068 -13.021 -1.193 1.00 52.88 92 LYS A N 1
ATOM 717 C CA . LYS A 1 92 ? -6.254 -13.906 -2.343 1.00 52.88 92 LYS A CA 1
ATOM 718 C C . LYS A 1 92 ? -5.229 -13.522 -3.409 1.00 52.88 92 LYS A C 1
ATOM 720 O O . LYS A 1 92 ? -5.373 -12.506 -4.081 1.00 52.88 92 LYS A O 1
ATOM 725 N N . SER A 1 93 ? -4.193 -14.340 -3.567 1.00 43.84 93 SER A N 1
ATOM 726 C CA . SER A 1 93 ? -3.493 -14.410 -4.845 1.00 43.84 93 SER A CA 1
ATOM 727 C C . SER A 1 93 ? -4.463 -15.071 -5.818 1.00 43.84 93 SER A C 1
ATOM 729 O O . SER A 1 93 ? -4.966 -16.154 -5.527 1.00 43.84 93 SER A O 1
ATOM 731 N N . HIS A 1 94 ? -4.750 -14.450 -6.959 1.00 44.59 94 HIS A N 1
ATOM 732 C CA . HIS A 1 94 ? -5.642 -14.995 -7.995 1.00 44.59 94 HIS A CA 1
ATOM 733 C C . HIS A 1 94 ? -5.160 -16.336 -8.614 1.00 44.59 94 HIS A C 1
ATOM 735 O O . HIS A 1 94 ? -5.675 -16.783 -9.631 1.00 44.59 94 HIS A O 1
ATOM 741 N N . SER A 1 95 ? -4.175 -17.003 -8.013 1.00 42.38 95 SER A N 1
ATOM 742 C CA . SER A 1 95 ? -3.519 -18.207 -8.512 1.00 42.38 95 SER A CA 1
ATOM 743 C C . SER A 1 95 ? -4.133 -19.533 -8.047 1.00 42.38 95 SER A C 1
ATOM 745 O O . SER A 1 95 ? -3.648 -20.576 -8.471 1.00 42.38 95 SER A O 1
ATOM 747 N N . THR A 1 96 ? -5.160 -19.558 -7.195 1.00 40.66 96 THR A N 1
ATOM 748 C CA . THR A 1 96 ? -5.657 -20.834 -6.643 1.00 40.66 96 THR A CA 1
ATOM 749 C C . THR A 1 96 ? -7.168 -20.851 -6.421 1.00 40.66 96 THR A C 1
ATOM 751 O O . THR A 1 96 ? -7.645 -20.662 -5.307 1.00 40.66 96 THR A O 1
ATOM 754 N N . SER A 1 97 ? -7.936 -21.088 -7.490 1.00 39.31 97 SER A N 1
ATOM 755 C CA . SER A 1 97 ? -9.164 -21.918 -7.478 1.00 39.31 97 SER A CA 1
ATOM 756 C C . SER A 1 97 ? -9.915 -21.825 -8.810 1.00 39.31 97 SER A C 1
ATOM 758 O O . SER A 1 97 ? -10.881 -21.087 -8.960 1.00 39.31 97 SER A O 1
ATOM 760 N N . SER A 1 98 ? -9.466 -22.587 -9.800 1.00 36.03 98 SER A N 1
ATOM 761 C CA . SER A 1 98 ? -10.331 -23.366 -10.697 1.00 36.03 98 SER A CA 1
ATOM 762 C C . SER A 1 98 ? -9.452 -24.019 -11.750 1.00 36.03 98 SER A C 1
ATOM 764 O O . SER A 1 98 ? -8.622 -23.390 -12.400 1.00 36.03 98 SER A O 1
ATOM 766 N N . GLN A 1 99 ? -9.599 -25.331 -11.852 1.00 41.91 99 GLN A N 1
ATOM 767 C CA . GLN A 1 99 ? -9.073 -26.124 -12.941 1.00 41.91 99 GLN A CA 1
ATOM 768 C C . GLN A 1 99 ? -9.770 -25.676 -14.228 1.00 41.91 99 GLN A C 1
ATOM 770 O O . GLN A 1 99 ? -10.854 -26.154 -14.524 1.00 41.91 99 GLN A O 1
ATOM 775 N N . THR A 1 100 ? -9.158 -24.771 -14.979 1.00 36.31 100 THR A N 1
ATOM 776 C CA . THR A 1 100 ? -9.313 -24.670 -16.433 1.00 36.31 100 THR A CA 1
ATOM 777 C C . THR A 1 100 ? -8.036 -24.052 -16.979 1.00 36.31 100 THR A C 1
ATOM 779 O O . THR A 1 100 ? -7.557 -23.031 -16.489 1.00 36.31 100 THR A O 1
ATOM 782 N N . SER A 1 101 ? -7.461 -24.743 -17.949 1.00 43.16 101 SER A N 1
ATOM 783 C CA . SER A 1 101 ? -6.297 -24.377 -18.747 1.00 43.16 101 SER A CA 1
ATOM 784 C C . SER A 1 101 ? -6.250 -22.898 -19.166 1.00 43.16 101 SER A C 1
ATOM 786 O O . SER A 1 101 ? -7.273 -22.316 -19.514 1.00 43.16 101 SER A O 1
ATOM 788 N N . ASP A 1 102 ? -5.021 -22.369 -19.214 1.00 37.88 102 ASP A N 1
ATOM 789 C CA . ASP A 1 102 ? -4.537 -21.257 -20.056 1.00 37.88 102 ASP A CA 1
ATOM 790 C C . ASP A 1 102 ? -4.354 -19.821 -19.536 1.00 37.88 102 ASP A C 1
ATOM 792 O O . ASP A 1 102 ? -3.867 -18.982 -20.291 1.00 37.88 102 ASP A O 1
ATOM 796 N N . HIS A 1 103 ? -4.548 -19.506 -18.250 1.00 41.81 103 HIS A N 1
ATOM 797 C CA . HIS A 1 103 ? -4.112 -18.185 -17.760 1.00 41.81 103 HIS A CA 1
ATOM 798 C C . HIS A 1 103 ? -3.463 -18.235 -16.375 1.00 41.81 103 HIS A C 1
ATOM 800 O O . HIS A 1 103 ? -4.074 -17.929 -15.353 1.00 41.81 103 HIS A O 1
ATOM 806 N N . LYS A 1 104 ? -2.168 -18.581 -16.330 1.00 44.16 104 LYS A N 1
ATOM 807 C CA . LYS A 1 104 ? -1.303 -18.250 -15.187 1.00 44.16 104 LYS A CA 1
ATOM 808 C C . LYS A 1 104 ? -1.284 -16.725 -15.071 1.00 44.16 104 LYS A C 1
ATOM 810 O O . LYS A 1 104 ? -0.514 -16.071 -15.770 1.00 44.16 104 LYS A O 1
ATOM 815 N N . ILE A 1 105 ? -2.164 -16.164 -14.240 1.00 53.47 105 ILE A N 1
ATOM 816 C CA . ILE A 1 105 ? -2.161 -14.734 -13.914 1.00 53.47 105 ILE A CA 1
ATOM 817 C C . ILE A 1 105 ? -0.749 -14.410 -13.443 1.00 53.47 105 ILE A C 1
ATOM 819 O O . ILE A 1 105 ? -0.252 -15.006 -12.482 1.00 53.47 105 ILE A O 1
ATOM 823 N N . ARG A 1 106 ? -0.063 -13.548 -14.197 1.00 64.62 106 ARG A N 1
ATOM 824 C CA . ARG A 1 106 ? 1.322 -13.195 -13.906 1.00 64.62 106 ARG A CA 1
ATOM 825 C C . ARG A 1 106 ? 1.336 -12.508 -12.547 1.00 64.62 106 ARG A C 1
ATOM 827 O O . ARG A 1 106 ? 0.429 -11.736 -12.230 1.00 64.62 106 ARG A O 1
ATOM 834 N N . SER A 1 107 ? 2.350 -12.792 -11.733 1.00 70.81 107 SER A N 1
ATOM 835 C CA . SER A 1 107 ? 2.518 -12.182 -10.408 1.00 70.81 107 SER A CA 1
ATOM 836 C C . SER A 1 107 ? 2.410 -10.655 -10.487 1.00 70.81 107 SER A C 1
ATOM 838 O O . SER A 1 107 ? 1.790 -10.034 -9.624 1.00 70.81 107 SER A O 1
ATOM 840 N N . TYR A 1 108 ? 2.908 -10.079 -11.585 1.00 76.44 108 TYR A N 1
ATOM 841 C CA . TYR A 1 108 ? 2.699 -8.693 -11.989 1.00 76.44 108 TYR A CA 1
ATOM 842 C C . TYR A 1 108 ? 1.233 -8.223 -11.963 1.00 76.44 108 TYR A C 1
ATOM 844 O O . TYR A 1 108 ? 0.924 -7.256 -11.267 1.00 76.44 108 TYR A O 1
ATOM 852 N N . ASP A 1 109 ? 0.331 -8.892 -12.692 1.00 80.88 109 ASP A N 1
ATOM 853 C CA . ASP A 1 109 ? -1.062 -8.451 -12.863 1.00 80.88 109 ASP A CA 1
ATOM 854 C C . ASP A 1 109 ? -1.802 -8.460 -11.525 1.00 80.88 109 ASP A C 1
ATOM 856 O O . ASP A 1 109 ? -2.522 -7.521 -11.189 1.00 80.88 109 ASP A O 1
ATOM 860 N N . SER A 1 110 ? -1.561 -9.494 -10.717 1.00 81.81 110 SER A N 1
ATOM 861 C CA . SER A 1 110 ? -2.132 -9.614 -9.374 1.00 81.81 110 SER A CA 1
ATOM 862 C C . SER A 1 110 ? -1.637 -8.503 -8.441 1.00 81.81 110 SER A C 1
ATOM 864 O O . SER A 1 110 ? -2.434 -7.880 -7.732 1.00 81.81 110 SER A O 1
ATOM 866 N N . VAL A 1 111 ? -0.331 -8.211 -8.446 1.00 85.12 111 VAL A N 1
ATOM 867 C CA .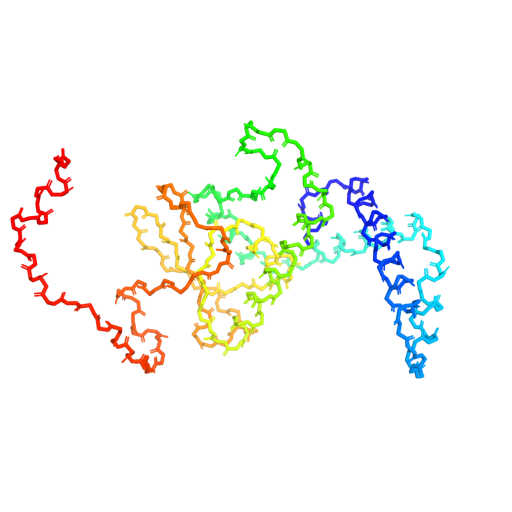 VAL A 1 111 ? 0.258 -7.141 -7.623 1.00 85.12 111 VAL A CA 1
ATOM 868 C C . VAL A 1 111 ? -0.278 -5.776 -8.044 1.00 85.12 111 VAL A C 1
ATOM 870 O O . VAL A 1 111 ? -0.680 -4.992 -7.182 1.00 85.12 111 VAL A O 1
ATOM 873 N N . LEU A 1 112 ? -0.314 -5.495 -9.349 1.00 87.31 112 LEU A N 1
ATOM 874 C CA . LEU A 1 112 ? -0.782 -4.215 -9.870 1.00 87.31 112 LEU A CA 1
ATOM 875 C C . LEU A 1 112 ? -2.275 -4.015 -9.599 1.00 87.31 112 LEU A C 1
ATOM 877 O O . LEU A 1 112 ? -2.666 -2.946 -9.137 1.00 87.31 112 LEU A O 1
ATOM 881 N N . LEU A 1 113 ? -3.094 -5.051 -9.805 1.00 86.31 113 LEU A N 1
ATOM 882 C CA . LEU A 1 113 ? -4.523 -5.018 -9.501 1.00 86.31 113 LEU A CA 1
ATOM 883 C C . LEU A 1 113 ? -4.772 -4.682 -8.026 1.00 86.31 113 LEU A C 1
ATOM 885 O O . LEU A 1 113 ? -5.540 -3.769 -7.720 1.00 86.31 113 LEU A O 1
ATOM 889 N N . ASN A 1 114 ? -4.091 -5.376 -7.111 1.00 84.81 114 ASN A N 1
ATOM 890 C CA . ASN A 1 114 ? -4.217 -5.123 -5.676 1.00 84.81 114 ASN A CA 1
ATOM 891 C C . ASN A 1 114 ? -3.726 -3.720 -5.289 1.00 84.81 114 ASN A C 1
ATOM 893 O O . ASN A 1 114 ? -4.362 -3.058 -4.469 1.00 84.81 114 ASN A O 1
ATOM 897 N N . LEU A 1 115 ? -2.631 -3.247 -5.893 1.00 89.88 115 LEU A N 1
ATOM 898 C CA . LEU A 1 115 ? -2.113 -1.897 -5.675 1.00 89.88 115 LEU A CA 1
ATOM 899 C C . LEU A 1 115 ? -3.116 -0.829 -6.131 1.00 89.88 115 LEU A C 1
ATOM 901 O O . LEU A 1 115 ? -3.405 0.097 -5.376 1.00 89.88 115 LEU A O 1
ATOM 905 N N . CYS A 1 116 ? -3.678 -0.971 -7.332 1.00 91.38 116 CYS A N 1
ATOM 906 C CA . CYS A 1 116 ? -4.686 -0.054 -7.860 1.00 91.38 116 CYS A CA 1
ATOM 907 C C . CYS A 1 116 ? -5.948 -0.051 -6.991 1.00 91.38 116 CYS A C 1
ATOM 909 O O . CYS A 1 116 ? -6.404 1.019 -6.597 1.00 91.38 116 CYS A O 1
ATOM 911 N N . ARG A 1 117 ? -6.468 -1.228 -6.613 1.00 90.44 117 ARG A N 1
ATOM 912 C CA . ARG A 1 117 ? -7.631 -1.336 -5.713 1.00 90.44 117 ARG A CA 1
ATOM 913 C C . ARG A 1 117 ? -7.366 -0.685 -4.355 1.00 90.44 117 ARG A C 1
ATOM 915 O O . ARG A 1 117 ? -8.228 0.028 -3.844 1.00 90.44 117 ARG A O 1
ATOM 922 N N . ALA A 1 118 ? -6.172 -0.877 -3.793 1.00 91.88 118 ALA A N 1
ATOM 923 C CA . ALA A 1 118 ? -5.759 -0.220 -2.557 1.00 91.88 118 ALA A CA 1
ATOM 924 C C . ALA A 1 118 ? -5.694 1.308 -2.697 1.00 91.88 118 ALA A C 1
ATOM 926 O O . ALA A 1 118 ? -6.209 2.007 -1.827 1.00 91.88 118 ALA A O 1
ATOM 927 N N . LEU A 1 119 ? -5.115 1.834 -3.784 1.00 94.38 119 LEU A N 1
ATOM 928 C CA . LEU A 1 119 ? -5.052 3.279 -4.047 1.00 94.38 119 LEU A CA 1
ATOM 929 C C . LEU A 1 119 ? -6.444 3.891 -4.252 1.00 94.38 119 LEU A C 1
ATOM 931 O O . LEU A 1 119 ? -6.727 4.958 -3.715 1.00 94.38 119 LEU A O 1
ATOM 935 N N . SER A 1 120 ? -7.337 3.210 -4.970 1.00 94.31 120 SER A N 1
ATOM 936 C CA . SER A 1 120 ? -8.717 3.675 -5.137 1.00 94.31 120 SER A CA 1
ATOM 937 C C . SER A 1 120 ? -9.484 3.681 -3.814 1.00 94.31 120 SER A C 1
ATOM 939 O O . SER A 1 120 ? -10.228 4.621 -3.541 1.00 94.31 120 SER A O 1
ATOM 941 N N . ALA A 1 121 ? -9.301 2.658 -2.972 1.00 92.56 121 ALA A N 1
ATOM 942 C CA . ALA A 1 121 ? -9.903 2.631 -1.642 1.00 92.56 121 ALA A CA 1
ATOM 943 C C . ALA A 1 121 ? -9.347 3.755 -0.757 1.00 92.56 121 ALA A C 1
ATOM 945 O O . ALA A 1 121 ? -10.123 4.467 -0.125 1.00 92.56 121 ALA A O 1
ATOM 946 N N . LEU A 1 122 ? -8.025 3.950 -0.759 1.00 94.94 122 LEU A N 1
ATOM 947 C CA . LEU A 1 122 ? -7.348 5.044 -0.064 1.00 94.94 122 LEU A CA 1
ATOM 948 C C . LEU A 1 122 ? -7.949 6.402 -0.443 1.00 94.94 122 LEU A C 1
ATOM 950 O O . LEU A 1 122 ? -8.350 7.160 0.437 1.00 94.94 122 LEU A O 1
ATOM 954 N N . GLU A 1 123 ? -8.027 6.703 -1.741 1.00 95.19 123 GLU A N 1
ATOM 955 C CA . GLU A 1 123 ? -8.527 7.986 -2.237 1.00 95.19 123 GLU A CA 1
ATOM 956 C C . GLU A 1 123 ? -9.954 8.261 -1.747 1.00 95.19 123 GLU A C 1
ATOM 958 O O . GLU A 1 123 ? -10.249 9.349 -1.246 1.00 95.19 123 GLU A O 1
ATOM 963 N N . LYS A 1 124 ? -10.832 7.260 -1.847 1.00 93.19 124 LYS A N 1
ATOM 964 C CA . LYS A 1 124 ? -12.219 7.366 -1.389 1.00 93.19 124 LYS A CA 1
ATOM 965 C C . LYS A 1 124 ? -12.304 7.562 0.128 1.00 93.19 124 LYS A C 1
ATOM 967 O O . LYS A 1 124 ? -13.025 8.444 0.589 1.00 93.19 124 LYS A O 1
ATOM 972 N N . LEU A 1 125 ? -11.513 6.826 0.908 1.00 93.94 125 LEU A N 1
ATOM 973 C CA . LEU A 1 125 ? -11.481 6.964 2.369 1.00 93.94 125 LEU A CA 1
ATOM 974 C C . LEU A 1 125 ? -11.007 8.353 2.809 1.00 93.94 125 LEU A C 1
ATOM 976 O O . LEU A 1 125 ? -11.639 8.970 3.665 1.00 93.94 125 LEU A O 1
ATOM 980 N N . ILE A 1 126 ? -9.961 8.893 2.178 1.00 93.88 126 ILE A N 1
ATOM 981 C CA . ILE A 1 126 ? -9.484 10.260 2.445 1.00 93.88 126 ILE A CA 1
ATOM 982 C C . ILE A 1 126 ? -10.567 11.293 2.099 1.00 93.88 126 ILE A C 1
ATOM 984 O O . ILE A 1 126 ? -10.700 12.306 2.785 1.00 93.88 126 ILE A O 1
ATOM 988 N N . LYS A 1 127 ? -11.395 11.043 1.077 1.00 93.69 127 LYS A N 1
ATOM 989 C CA . LYS A 1 127 ? -12.546 11.903 0.742 1.00 93.69 127 LYS A CA 1
ATOM 990 C C . LYS A 1 127 ? -13.718 11.777 1.724 1.00 93.69 127 LYS A C 1
ATOM 992 O O . LYS A 1 127 ? -14.600 12.633 1.691 1.00 93.69 127 LYS A O 1
ATOM 997 N N . GLY A 1 128 ? -13.696 10.800 2.630 1.00 88.81 128 GLY A N 1
ATOM 998 C CA . GLY A 1 128 ? -14.784 10.516 3.568 1.00 88.81 128 GLY A CA 1
ATOM 999 C C . GLY A 1 128 ? -15.856 9.600 2.975 1.00 88.81 128 GLY A C 1
ATOM 1000 O O . GLY A 1 128 ? -16.980 9.565 3.470 1.00 88.81 128 GLY A O 1
ATOM 1001 N N . GLU A 1 129 ? -15.531 8.881 1.900 1.00 89.06 129 GLU A N 1
ATOM 1002 C CA . GLU A 1 129 ? -16.435 7.939 1.252 1.00 89.06 129 GLU A CA 1
ATOM 1003 C C . GLU A 1 129 ? -16.238 6.526 1.826 1.00 89.06 129 GLU A C 1
ATOM 1005 O O . GLU A 1 129 ? -15.141 5.961 1.740 1.00 89.06 129 GLU A O 1
ATOM 1010 N N . PRO A 1 130 ? -17.292 5.909 2.377 1.00 88.38 130 PRO A N 1
ATOM 1011 C CA . PRO A 1 130 ? -17.206 4.598 3.006 1.00 88.38 130 PRO A CA 1
ATOM 1012 C C . PRO A 1 130 ? -16.920 3.493 1.989 1.00 88.38 130 PRO A C 1
ATOM 1014 O O . PRO A 1 130 ? -17.494 3.480 0.902 1.00 88.38 130 PRO A O 1
ATOM 1017 N N . GLN A 1 131 ? -16.072 2.532 2.356 1.00 89.00 131 GLN A N 1
ATOM 1018 C CA . GLN A 1 131 ? -15.670 1.427 1.480 1.00 89.00 131 GLN A CA 1
ATOM 1019 C C . GLN A 1 131 ? -16.020 0.070 2.086 1.00 89.00 131 GLN A C 1
ATOM 1021 O O . GLN A 1 131 ? -15.815 -0.163 3.276 1.00 89.00 131 GLN A O 1
ATOM 1026 N N . ARG A 1 132 ? -16.484 -0.871 1.259 1.00 86.25 132 ARG A N 1
ATOM 1027 C CA . ARG A 1 132 ? -16.552 -2.289 1.634 1.00 86.25 132 ARG A CA 1
ATOM 1028 C C . ARG A 1 132 ? -15.292 -2.996 1.150 1.00 86.25 132 ARG A C 1
ATOM 1030 O O . ARG A 1 132 ? -15.017 -3.000 -0.048 1.00 86.25 132 ARG A O 1
ATOM 1037 N N . ILE A 1 133 ? -14.565 -3.635 2.060 1.00 83.88 133 ILE A N 1
ATOM 1038 C CA . ILE A 1 133 ? -13.384 -4.436 1.733 1.00 83.88 133 ILE A CA 1
ATOM 1039 C C . ILE A 1 133 ? -13.704 -5.913 1.953 1.00 83.88 133 ILE A C 1
ATOM 1041 O O . ILE A 1 133 ? -14.021 -6.348 3.059 1.00 83.88 133 ILE A O 1
ATOM 1045 N N . THR A 1 134 ? -13.613 -6.685 0.874 1.00 75.75 134 THR A N 1
ATOM 1046 C CA . THR A 1 134 ? -13.776 -8.148 0.859 1.00 75.75 134 THR A CA 1
ATOM 1047 C C . THR A 1 134 ? -12.452 -8.875 0.622 1.00 75.75 134 THR A C 1
ATOM 1049 O O . THR A 1 134 ? -12.320 -10.050 0.953 1.00 75.75 134 THR A O 1
ATOM 1052 N N . GLU A 1 135 ? -11.463 -8.181 0.059 1.00 74.38 135 GLU A N 1
ATOM 1053 C CA . GLU A 1 135 ? -10.168 -8.736 -0.319 1.00 74.38 135 GLU A CA 1
ATOM 1054 C C . GLU A 1 135 ? -9.061 -8.235 0.610 1.00 74.38 135 GLU A C 1
ATOM 1056 O O . GLU A 1 135 ? -8.898 -7.029 0.814 1.00 74.38 135 GLU A O 1
ATOM 1061 N N . GLY A 1 136 ? -8.243 -9.157 1.127 1.00 78.00 136 GLY A N 1
ATOM 1062 C CA . GLY A 1 136 ? -7.149 -8.815 2.040 1.00 78.00 136 GLY A CA 1
ATOM 1063 C C . GLY A 1 136 ? -6.070 -7.924 1.425 1.00 78.00 136 GLY A C 1
ATOM 1064 O O . GLY A 1 136 ? -5.408 -7.187 2.152 1.00 78.00 136 GLY A O 1
ATOM 1065 N N . GLY A 1 137 ? -5.910 -7.941 0.097 1.00 81.69 137 GLY A N 1
ATOM 1066 C CA . GLY A 1 137 ? -4.921 -7.113 -0.595 1.00 81.69 137 GLY A CA 1
ATOM 1067 C C . GLY A 1 137 ? -5.158 -5.613 -0.405 1.00 81.69 137 GLY A C 1
ATOM 1068 O O . GLY A 1 137 ? -4.212 -4.874 -0.144 1.00 81.69 137 GLY A O 1
ATOM 1069 N N . VAL A 1 138 ? -6.417 -5.166 -0.427 1.00 87.81 138 VAL A N 1
ATOM 1070 C CA . VAL A 1 138 ? -6.768 -3.752 -0.212 1.00 87.81 138 VAL A CA 1
ATOM 1071 C C . VAL A 1 138 ? -6.412 -3.321 1.210 1.00 87.81 138 VAL A C 1
ATOM 1073 O O . VAL A 1 138 ? -5.744 -2.306 1.403 1.00 87.81 138 VAL A O 1
ATOM 1076 N N . LEU A 1 139 ? -6.791 -4.126 2.207 1.00 87.88 139 LEU A N 1
ATOM 1077 C CA . LEU A 1 139 ? -6.493 -3.844 3.612 1.00 87.88 139 LEU A CA 1
ATOM 1078 C C . LEU A 1 139 ? -4.984 -3.833 3.880 1.00 87.88 139 LEU A C 1
ATOM 1080 O O . LEU A 1 139 ? -4.478 -2.944 4.562 1.00 87.88 139 LEU A O 1
ATOM 1084 N N . LEU A 1 140 ? -4.247 -4.771 3.286 1.00 88.19 140 LEU A N 1
ATOM 1085 C CA . LEU A 1 140 ? -2.793 -4.774 3.351 1.00 88.19 140 LEU A CA 1
ATOM 1086 C C . LEU A 1 140 ? -2.184 -3.500 2.751 1.00 88.19 140 LEU A C 1
ATOM 1088 O O . LEU A 1 140 ? -1.180 -3.007 3.269 1.00 88.19 140 LEU A O 1
ATOM 1092 N N . GLY A 1 141 ? -2.749 -2.986 1.659 1.00 90.56 141 GLY A N 1
ATOM 1093 C CA . GLY A 1 141 ? -2.344 -1.718 1.060 1.00 90.56 141 GLY A CA 1
ATOM 1094 C C . GLY A 1 141 ? -2.479 -0.557 2.031 1.00 90.56 141 GLY A C 1
ATOM 1095 O O . GLY A 1 141 ? -1.485 0.108 2.313 1.00 90.56 141 GLY A O 1
ATOM 1096 N N . LEU A 1 142 ? -3.660 -0.400 2.630 1.00 92.00 142 LEU A N 1
ATOM 1097 C CA . LEU A 1 142 ? -3.925 0.643 3.627 1.00 92.00 142 LEU A CA 1
ATOM 1098 C C . LEU A 1 142 ? -2.950 0.561 4.812 1.00 92.00 142 LEU A C 1
ATOM 1100 O O . LEU A 1 142 ? -2.297 1.546 5.153 1.00 92.00 142 LEU A O 1
ATOM 1104 N N . VAL A 1 143 ? -2.744 -0.639 5.360 1.00 90.75 143 VAL A N 1
ATOM 1105 C CA . VAL A 1 143 ? -1.791 -0.878 6.459 1.00 90.75 143 VAL A CA 1
ATOM 1106 C C . VAL A 1 143 ? -0.336 -0.654 6.023 1.00 90.75 143 VAL A C 1
ATOM 1108 O O . VAL A 1 143 ? 0.513 -0.250 6.814 1.00 90.75 143 VAL A O 1
ATOM 1111 N N . SER A 1 144 ? -0.005 -0.900 4.754 1.00 91.88 144 SER A N 1
ATOM 1112 C CA . SER A 1 144 ? 1.319 -0.599 4.188 1.00 91.88 144 SER A CA 1
ATOM 1113 C C . SER A 1 144 ? 1.604 0.887 4.043 1.00 91.88 144 SER A C 1
ATOM 1115 O O . SER A 1 144 ? 2.770 1.224 3.884 1.00 91.88 144 SER A O 1
ATOM 1117 N N . TRP A 1 145 ? 0.587 1.740 4.059 1.00 93.12 145 TRP A N 1
ATOM 1118 C CA . TRP A 1 145 ? 0.736 3.196 4.021 1.00 93.12 145 TRP A CA 1
ATOM 1119 C C . TRP A 1 145 ? 0.370 3.850 5.351 1.00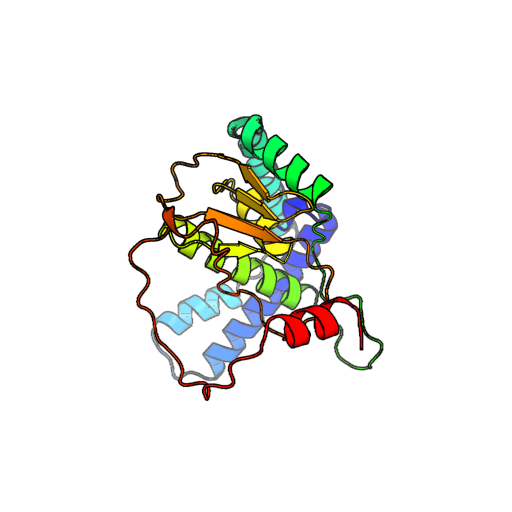 93.12 145 TRP A C 1
ATOM 1121 O O . TRP A 1 145 ? 0.308 5.072 5.431 1.00 93.12 145 TRP A O 1
ATOM 1131 N N . HIS A 1 146 ? 0.147 3.034 6.388 1.00 93.50 146 HIS A N 1
ATOM 1132 C CA . HIS A 1 146 ? -0.207 3.465 7.739 1.00 93.50 146 HIS A CA 1
ATOM 1133 C C . HIS A 1 146 ? -1.482 4.301 7.785 1.00 93.50 146 HIS A C 1
ATOM 1135 O O . HIS A 1 146 ? -1.567 5.263 8.544 1.00 93.50 146 HIS A O 1
ATOM 1141 N N . ILE A 1 147 ? -2.464 3.882 6.984 1.00 94.19 147 ILE A N 1
ATOM 1142 C CA . ILE A 1 147 ? -3.804 4.456 6.930 1.00 94.19 147 ILE A CA 1
ATOM 1143 C C . ILE A 1 147 ? -4.758 3.518 7.656 1.00 94.19 147 ILE A C 1
ATOM 1145 O O . ILE A 1 147 ? -4.943 2.358 7.273 1.00 94.19 147 ILE A O 1
ATOM 1149 N N . TYR A 1 148 ? -5.363 4.039 8.713 1.00 93.75 148 TYR A N 1
ATOM 1150 C CA . TYR A 1 148 ? -6.123 3.287 9.699 1.00 93.75 148 TYR A CA 1
ATOM 1151 C C . TYR A 1 148 ? -7.551 3.834 9.803 1.00 93.75 148 TYR A C 1
ATOM 1153 O O . TYR A 1 148 ? -7.897 4.481 10.790 1.00 93.75 148 TYR A O 1
ATOM 1161 N N . PRO A 1 149 ? -8.408 3.595 8.795 1.00 93.38 149 PRO A N 1
ATOM 1162 C CA . PRO A 1 149 ? -9.791 4.047 8.849 1.00 93.38 149 PRO A CA 1
ATOM 1163 C C . PRO A 1 149 ? -10.531 3.380 10.011 1.00 93.38 149 PRO A C 1
ATOM 1165 O O . PRO A 1 149 ? -10.157 2.296 10.476 1.00 93.38 149 PRO A O 1
ATOM 1168 N N . ASP A 1 150 ? -11.616 4.009 10.453 1.00 92.31 150 ASP A N 1
ATOM 1169 C CA . ASP A 1 150 ? -12.562 3.354 11.350 1.00 92.31 150 ASP A CA 1
ATOM 1170 C C . ASP A 1 150 ? -13.167 2.135 10.640 1.00 92.31 150 ASP A C 1
ATOM 1172 O O . ASP A 1 150 ? -13.457 2.171 9.440 1.00 92.31 150 ASP A O 1
ATOM 1176 N N . LEU A 1 151 ? -13.319 1.035 11.374 1.00 90.12 151 LEU A N 1
ATOM 1177 C CA . LEU A 1 151 ? -13.689 -0.263 10.821 1.00 90.12 151 LEU A CA 1
ATOM 1178 C C . LEU A 1 151 ? -15.033 -0.732 11.378 1.00 90.12 151 LEU A C 1
ATOM 1180 O O . LEU A 1 151 ? -15.318 -0.592 12.566 1.00 90.12 15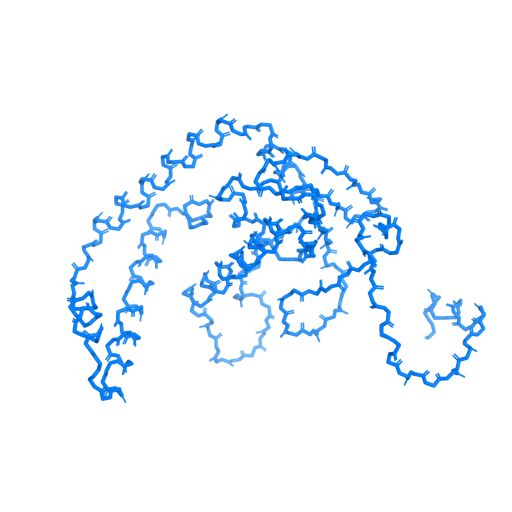1 LEU A O 1
ATOM 1184 N N . VAL A 1 152 ? -15.821 -1.381 10.529 1.00 88.31 152 VAL A N 1
ATOM 1185 C CA . VAL A 1 152 ? -16.994 -2.168 10.911 1.00 88.31 152 VAL A CA 1
ATOM 1186 C C . VAL A 1 152 ? -16.737 -3.605 10.486 1.00 88.31 152 VAL A C 1
ATOM 1188 O O . VAL A 1 152 ? -16.761 -3.926 9.300 1.00 88.31 152 VAL A O 1
ATOM 1191 N N . ALA A 1 153 ? -16.455 -4.472 11.452 1.00 83.19 153 ALA A N 1
ATOM 1192 C CA . ALA A 1 153 ? -16.251 -5.894 11.217 1.00 83.19 153 ALA A CA 1
ATOM 1193 C C . ALA A 1 153 ? -17.600 -6.622 11.245 1.00 83.19 153 ALA A C 1
ATOM 1195 O O . ALA A 1 153 ? -18.258 -6.675 12.285 1.00 83.19 153 ALA A O 1
ATOM 1196 N N . LEU A 1 154 ? -17.999 -7.186 10.107 1.00 75.69 154 LEU A N 1
ATOM 1197 C CA . LEU A 1 154 ? -19.183 -8.025 9.950 1.00 75.69 154 LEU A CA 1
ATOM 1198 C C . LEU A 1 154 ? -18.771 -9.495 10.124 1.00 75.69 154 LEU A C 1
ATOM 1200 O O . LEU A 1 154 ? -18.328 -10.144 9.174 1.00 75.69 154 LEU A O 1
ATOM 1204 N N . GLY A 1 155 ? -18.856 -9.979 11.365 1.00 68.56 155 GLY A N 1
ATOM 1205 C CA . GLY A 1 155 ? -18.736 -11.394 11.734 1.00 68.56 155 GLY A CA 1
ATOM 1206 C C . GLY A 1 155 ? -20.059 -11.932 12.289 1.00 68.56 155 GLY A C 1
ATOM 1207 O O . GLY A 1 155 ? -21.127 -11.494 11.872 1.00 68.56 155 GLY A O 1
ATOM 1208 N N . THR A 1 156 ? -19.999 -12.832 13.276 1.00 65.62 156 THR A N 1
ATOM 1209 C CA . THR A 1 156 ? -21.185 -13.310 14.021 1.00 65.62 156 THR A CA 1
ATOM 1210 C C . THR A 1 156 ? -21.909 -12.187 14.761 1.00 65.62 156 THR A C 1
ATOM 1212 O O . THR A 1 156 ? -23.133 -12.197 14.865 1.00 65.62 156 THR A O 1
ATOM 1215 N N . SER A 1 157 ? -21.162 -11.192 15.242 1.00 68.19 157 SER A N 1
ATOM 1216 C CA . SER A 1 157 ? -21.692 -9.932 15.751 1.00 68.19 157 SER A CA 1
ATOM 1217 C C . SER A 1 157 ? -20.980 -8.749 15.081 1.00 68.19 157 SER A C 1
ATOM 1219 O O . SER A 1 157 ? -19.749 -8.759 14.966 1.00 68.19 157 SER A O 1
ATOM 1221 N N . PRO A 1 158 ? -21.720 -7.724 14.614 1.00 77.25 158 PRO A N 1
ATOM 1222 C CA . PRO A 1 158 ? -21.111 -6.517 14.072 1.00 77.25 158 PRO A CA 1
ATOM 1223 C C . PRO A 1 158 ? -20.315 -5.783 15.153 1.00 77.25 158 PRO A C 1
ATOM 1225 O O . PRO A 1 158 ? -20.844 -5.500 16.230 1.00 77.25 158 PRO A O 1
ATOM 1228 N N . LYS A 1 159 ? -19.056 -5.443 14.861 1.00 82.94 159 LYS A N 1
ATOM 1229 C CA . LYS A 1 159 ? -18.201 -4.679 15.778 1.00 82.94 159 LYS A CA 1
ATOM 1230 C C . LYS A 1 159 ? -17.670 -3.417 15.115 1.00 82.94 159 LYS A C 1
ATOM 1232 O O . LYS A 1 159 ? -16.975 -3.489 14.105 1.00 82.94 159 LYS A O 1
ATOM 1237 N N . GLU A 1 160 ? -17.964 -2.276 15.729 1.00 87.94 160 GLU A N 1
ATOM 1238 C CA . GLU A 1 160 ? -17.396 -0.978 15.364 1.00 87.94 160 GLU A CA 1
ATOM 1239 C C . GLU A 1 160 ? -16.046 -0.783 16.071 1.00 87.94 160 GLU A C 1
ATOM 1241 O O . GLU A 1 160 ? -15.903 -1.053 17.269 1.00 87.94 160 GLU A O 1
ATOM 1246 N N . ILE A 1 161 ? -15.036 -0.346 15.324 1.00 88.12 161 ILE A N 1
ATOM 1247 C CA . ILE A 1 161 ? -13.662 -0.183 15.795 1.00 88.12 161 ILE A CA 1
ATOM 1248 C C . ILE A 1 161 ? -13.172 1.185 15.346 1.00 88.12 161 ILE A C 1
ATOM 1250 O O . ILE A 1 161 ? -12.990 1.443 14.160 1.00 88.12 161 ILE A O 1
ATOM 1254 N N . TYR A 1 162 ? -12.946 2.050 16.326 1.00 91.06 162 TYR A N 1
ATOM 1255 C CA . TYR A 1 162 ? -12.565 3.434 16.100 1.00 91.06 162 TYR A CA 1
ATOM 1256 C C . TYR A 1 162 ? -11.045 3.583 16.191 1.00 91.06 162 TYR A C 1
ATOM 1258 O O . TYR A 1 162 ? -10.464 3.467 17.276 1.00 91.06 162 TYR A O 1
ATOM 1266 N N . GLN A 1 163 ? -10.416 3.840 15.050 1.00 89.69 163 GLN A N 1
ATOM 1267 C CA . GLN A 1 163 ? -8.983 4.091 14.907 1.00 89.69 163 GLN A CA 1
ATOM 1268 C C . GLN A 1 163 ? -8.659 5.588 14.846 1.00 89.69 163 GLN A C 1
ATOM 1270 O O . GLN A 1 163 ? -7.568 5.974 15.273 1.00 89.69 163 GLN A O 1
ATOM 1275 N N . ARG A 1 164 ? -9.624 6.419 14.416 1.00 90.12 164 ARG A N 1
ATOM 1276 C CA . ARG A 1 164 ? -9.552 7.891 14.383 1.00 90.12 164 ARG A CA 1
ATOM 1277 C C . ARG A 1 164 ? -8.294 8.414 13.690 1.00 90.12 164 ARG A C 1
ATOM 1279 O O . ARG A 1 164 ? -7.579 9.253 14.235 1.00 90.12 164 ARG A O 1
ATOM 1286 N N . ASP A 1 165 ? -8.010 7.885 12.508 1.00 92.81 165 ASP A N 1
ATOM 1287 C CA . ASP A 1 165 ? -6.922 8.390 11.680 1.00 92.81 165 ASP A CA 1
ATOM 1288 C C . ASP A 1 165 ? -7.267 9.778 11.128 1.00 92.81 165 ASP A C 1
ATOM 1290 O O . ASP A 1 165 ? -8.295 9.967 10.482 1.00 92.81 165 ASP A O 1
ATOM 1294 N N . GLU A 1 166 ? -6.397 10.750 11.391 1.00 93.44 166 GLU A N 1
ATOM 1295 C CA . GLU A 1 166 ? -6.563 12.153 10.998 1.00 93.44 166 GLU A CA 1
ATOM 1296 C C . GLU A 1 166 ? -6.551 12.354 9.476 1.00 93.44 166 GLU A C 1
ATOM 1298 O O . GLU A 1 166 ? -7.095 13.340 8.977 1.00 93.44 166 GLU A O 1
ATOM 1303 N N . LEU A 1 167 ? -5.955 11.421 8.726 1.00 93.25 167 LEU A N 1
ATOM 1304 C CA . LEU A 1 167 ? -5.915 11.470 7.263 1.00 93.25 167 LEU A CA 1
ATOM 1305 C C . LEU A 1 167 ? -7.231 11.011 6.623 1.00 93.25 167 LEU A C 1
ATOM 1307 O O . LEU A 1 167 ? -7.475 11.277 5.444 1.00 93.25 167 LEU A O 1
ATOM 1311 N N . VAL A 1 168 ? -8.089 10.336 7.387 1.00 93.69 168 VAL A N 1
ATOM 1312 C CA . VAL A 1 168 ? -9.380 9.832 6.924 1.00 93.69 168 VAL A CA 1
ATOM 1313 C C . VAL A 1 168 ? -10.463 10.817 7.344 1.00 93.69 168 VAL A C 1
ATOM 1315 O O . VAL A 1 168 ? -10.727 11.023 8.528 1.00 93.69 168 VAL A O 1
ATOM 1318 N N . ARG A 1 169 ? -11.121 11.445 6.364 1.00 91.31 169 ARG A N 1
ATOM 1319 C CA . ARG A 1 169 ? -12.222 12.365 6.664 1.00 91.31 169 ARG A CA 1
ATOM 1320 C C . ARG A 1 169 ? -13.393 11.621 7.317 1.00 91.31 169 ARG A C 1
ATOM 1322 O O . ARG A 1 169 ? -13.640 10.456 6.990 1.00 91.31 169 ARG A O 1
ATOM 1329 N N . PRO A 1 170 ? -14.178 12.302 8.173 1.00 88.62 170 PRO A N 1
ATOM 1330 C CA . PRO A 1 170 ? -15.396 11.730 8.735 1.00 88.62 170 PRO A CA 1
ATOM 1331 C C . PRO A 1 170 ? -16.298 11.137 7.643 1.00 88.62 170 PRO A C 1
ATOM 1333 O O . PRO A 1 170 ? -16.544 11.781 6.625 1.00 88.62 170 PRO A O 1
ATOM 1336 N N . GLY A 1 171 ? -16.774 9.908 7.859 1.00 85.31 171 GLY A N 1
ATOM 1337 C CA . GLY A 1 171 ? -17.540 9.131 6.874 1.00 85.31 171 GLY A CA 1
ATOM 1338 C C . GLY A 1 171 ? -16.716 8.087 6.109 1.00 85.31 171 GLY A C 1
ATOM 1339 O O . GLY A 1 171 ? -17.290 7.119 5.609 1.00 85.31 171 GLY A O 1
ATOM 1340 N N . GLY A 1 172 ? -15.381 8.213 6.094 1.00 90.19 172 GLY A N 1
ATOM 1341 C CA . GLY A 1 172 ? -14.440 7.252 5.506 1.00 90.19 172 GLY A CA 1
ATOM 1342 C C . GLY A 1 172 ? -14.307 5.972 6.335 1.00 90.19 172 GLY A C 1
ATOM 1343 O O . GLY A 1 172 ? -13.251 5.676 6.884 1.00 90.19 172 GLY A O 1
ATOM 1344 N N . ILE A 1 173 ? -15.398 5.221 6.460 1.00 90.69 173 ILE A N 1
ATOM 1345 C CA . ILE A 1 173 ? -15.473 3.998 7.263 1.00 90.69 173 ILE A CA 1
ATOM 1346 C C . ILE A 1 173 ? -15.280 2.787 6.354 1.00 90.69 173 ILE A C 1
ATOM 1348 O O . ILE A 1 173 ? -15.891 2.690 5.285 1.00 90.69 173 ILE A O 1
ATOM 1352 N N . VAL A 1 174 ? -14.466 1.831 6.793 1.00 90.56 174 VAL A N 1
ATOM 1353 C CA . VAL A 1 174 ? -14.292 0.554 6.103 1.00 90.56 174 VAL A CA 1
ATOM 1354 C C . VAL A 1 174 ? -15.189 -0.503 6.727 1.00 90.56 174 VAL A C 1
ATOM 1356 O O . VAL A 1 174 ? -15.071 -0.829 7.903 1.00 90.56 174 VAL A O 1
ATOM 1359 N N . THR A 1 175 ? -16.047 -1.107 5.917 1.00 88.44 175 THR A N 1
ATOM 1360 C CA . THR A 1 175 ? -16.808 -2.296 6.305 1.00 88.44 175 THR A CA 1
ATOM 1361 C C . THR A 1 175 ? -16.091 -3.543 5.810 1.00 88.44 175 THR A C 1
ATOM 1363 O O . THR A 1 175 ? -15.828 -3.682 4.615 1.00 88.44 175 THR A O 1
ATOM 1366 N N . ILE A 1 176 ? -15.789 -4.458 6.721 1.00 83.12 176 ILE A N 1
ATOM 1367 C CA . ILE A 1 176 ? -15.087 -5.703 6.437 1.00 83.12 176 ILE A CA 1
ATOM 1368 C C . ILE A 1 176 ? -16.070 -6.854 6.599 1.00 83.12 176 ILE A C 1
ATOM 1370 O O . ILE A 1 176 ? -16.641 -7.027 7.671 1.00 83.12 176 ILE A O 1
ATOM 1374 N N . SER A 1 177 ? -16.255 -7.658 5.556 1.00 71.75 177 SER A N 1
ATOM 1375 C CA . SER A 1 177 ? -17.084 -8.867 5.620 1.00 71.75 177 SER A CA 1
ATOM 1376 C C . SER A 1 177 ? -16.250 -10.087 5.264 1.00 71.75 177 SER A C 1
ATOM 1378 O O . SER A 1 177 ? -15.652 -10.104 4.186 1.00 71.75 177 SER A O 1
ATOM 1380 N N . SER A 1 178 ? -16.246 -11.107 6.127 1.00 60.03 178 SER A N 1
ATOM 1381 C CA . SER A 1 178 ? -15.698 -12.415 5.763 1.00 60.03 178 SER A CA 1
ATOM 1382 C C . SER A 1 178 ? -16.638 -13.042 4.733 1.00 60.03 178 SER A C 1
ATOM 1384 O O . SER A 1 178 ? -17.767 -13.411 5.047 1.00 60.03 178 SER A O 1
ATOM 1386 N N . ALA A 1 179 ? -16.231 -13.041 3.464 1.00 52.03 179 ALA A N 1
ATOM 1387 C CA . ALA A 1 179 ? -17.025 -13.610 2.385 1.00 52.03 179 ALA A CA 1
ATOM 1388 C C . ALA A 1 179 ? -16.929 -15.140 2.438 1.00 52.03 179 ALA A C 1
ATOM 1390 O O . ALA A 1 179 ? -16.106 -15.739 1.748 1.00 52.03 179 ALA A O 1
ATOM 1391 N N . SER A 1 180 ? -17.777 -15.759 3.252 1.00 44.62 180 SER A N 1
ATOM 1392 C CA . SER A 1 180 ? -18.190 -17.144 3.060 1.00 44.62 180 SER A CA 1
ATOM 1393 C C . SER A 1 180 ? -19.659 -17.129 2.677 1.00 44.62 180 SER A C 1
ATOM 1395 O O . SER A 1 180 ? -20.499 -17.334 3.533 1.00 44.62 180 SER A O 1
ATOM 1397 N N . GLU A 1 181 ? -19.951 -16.788 1.421 1.00 36.94 181 GLU A N 1
ATOM 1398 C CA . GLU A 1 181 ? -21.116 -17.285 0.679 1.00 36.94 181 GLU A CA 1
ATOM 1399 C C . GLU A 1 181 ? -21.065 -16.761 -0.765 1.00 36.94 181 GLU A C 1
ATOM 1401 O O . GLU A 1 181 ? -20.967 -15.564 -1.036 1.00 36.94 181 GLU A O 1
ATOM 1406 N N . THR A 1 182 ? -21.032 -17.730 -1.675 1.00 36.53 182 THR A N 1
ATOM 1407 C CA . THR A 1 182 ? -21.333 -17.701 -3.111 1.00 36.53 182 THR A CA 1
ATOM 1408 C C . THR A 1 182 ? -22.031 -16.441 -3.632 1.00 36.53 182 THR A C 1
ATOM 1410 O O . THR A 1 182 ? -23.250 -16.395 -3.723 1.00 36.53 182 THR A O 1
ATOM 1413 N N . TYR A 1 183 ? -21.250 -15.475 -4.117 1.00 39.31 183 TYR A N 1
ATOM 1414 C CA . TYR A 1 183 ? -21.672 -14.624 -5.228 1.00 39.31 183 TYR A CA 1
ATOM 1415 C C . TYR A 1 183 ? -20.530 -14.547 -6.233 1.00 39.31 183 TYR A C 1
ATOM 1417 O O . TYR A 1 183 ? -19.528 -13.856 -6.050 1.00 39.31 183 TYR A O 1
ATOM 1425 N N . SER A 1 184 ? -20.672 -15.341 -7.290 1.00 39.47 184 SER A N 1
ATOM 1426 C CA . SER A 1 184 ? -19.873 -15.267 -8.501 1.00 39.47 184 SER A CA 1
ATOM 1427 C C . SER A 1 184 ? -20.237 -13.988 -9.259 1.00 39.47 184 SER A C 1
ATOM 1429 O O . SER A 1 184 ? -21.078 -14.011 -10.155 1.00 39.47 184 SER A O 1
ATOM 1431 N N . SER A 1 185 ? -19.629 -12.857 -8.911 1.00 39.72 185 SER A N 1
ATOM 1432 C CA . SER A 1 185 ? -19.571 -11.715 -9.824 1.00 39.72 185 SER A CA 1
ATOM 1433 C C . SER A 1 185 ? -18.230 -11.007 -9.707 1.00 39.72 185 SER A C 1
ATOM 1435 O O . SER A 1 185 ? -17.773 -10.586 -8.644 1.00 39.72 185 SER A O 1
ATOM 1437 N N . ASN A 1 186 ? -17.579 -10.969 -10.857 1.00 43.50 186 ASN A N 1
ATOM 1438 C CA . ASN A 1 186 ? -16.176 -10.704 -11.068 1.00 43.50 186 ASN A CA 1
ATOM 1439 C C . ASN A 1 186 ? -15.934 -9.193 -11.182 1.00 43.50 186 ASN A C 1
ATOM 1441 O O . ASN A 1 186 ? -15.671 -8.716 -12.274 1.00 43.50 186 ASN A O 1
ATOM 1445 N N . ASP A 1 187 ? -16.068 -8.439 -10.088 1.00 43.38 187 ASP A N 1
ATOM 1446 C CA . ASP A 1 187 ? -15.363 -7.161 -9.940 1.00 43.38 187 ASP A CA 1
ATOM 1447 C C . ASP A 1 187 ? -15.343 -6.679 -8.483 1.00 43.38 187 ASP A C 1
ATOM 1449 O O . ASP A 1 187 ? -16.286 -6.884 -7.717 1.00 43.38 187 ASP A O 1
ATOM 1453 N N . GLY A 1 188 ? -14.223 -6.089 -8.082 1.00 49.91 188 GLY A N 1
ATOM 1454 C CA . GLY A 1 188 ? -13.950 -5.674 -6.713 1.00 49.91 188 GLY A CA 1
ATOM 1455 C C . GLY A 1 188 ? -14.370 -4.227 -6.473 1.00 49.91 188 GLY A C 1
ATOM 1456 O O . GLY A 1 188 ? -13.863 -3.333 -7.140 1.00 49.91 188 GLY A O 1
ATOM 1457 N N . VAL A 1 189 ? -15.213 -4.044 -5.448 1.00 39.25 189 VAL A N 1
ATOM 1458 C CA . VAL A 1 189 ? -15.726 -2.816 -4.795 1.00 39.25 189 VAL A CA 1
ATOM 1459 C C . VAL A 1 189 ? -17.238 -2.695 -4.989 1.00 39.25 189 VAL A C 1
ATOM 1461 O O . VAL A 1 189 ? -17.729 -2.204 -5.998 1.00 39.25 189 VAL A O 1
ATOM 1464 N N . TYR A 1 190 ? -17.980 -3.111 -3.961 1.00 44.69 190 TYR A N 1
ATOM 1465 C CA . TYR A 1 190 ? -19.433 -2.976 -3.895 1.00 44.69 190 TYR A CA 1
ATOM 1466 C C . TYR A 1 190 ? -19.821 -1.949 -2.835 1.00 44.69 190 TYR A C 1
ATOM 1468 O O . TYR A 1 190 ? -19.280 -1.950 -1.727 1.00 44.69 190 TYR A O 1
ATOM 1476 N N . TRP A 1 191 ? -20.823 -1.131 -3.144 1.00 38.31 191 TRP A N 1
ATOM 1477 C CA . TRP A 1 191 ? -21.554 -0.367 -2.141 1.00 38.31 191 TRP A CA 1
ATOM 1478 C C . TRP A 1 191 ? -22.396 -1.348 -1.322 1.00 38.31 191 TRP A C 1
ATOM 1480 O O . TRP A 1 191 ? -23.425 -1.827 -1.788 1.00 38.31 191 TRP A O 1
ATOM 1490 N N . SER A 1 192 ? -21.970 -1.692 -0.108 1.00 41.88 192 SER A N 1
ATOM 1491 C CA . SER A 1 192 ? -22.881 -2.302 0.862 1.00 41.88 192 SER A CA 1
ATOM 1492 C C . SER A 1 192 ? -23.223 -1.264 1.907 1.00 41.88 192 SER A C 1
ATOM 1494 O O . SER A 1 192 ? -22.338 -0.799 2.620 1.00 41.88 192 SER A O 1
ATOM 1496 N N . LEU A 1 193 ? -24.504 -0.931 1.995 1.00 47.12 193 LEU A N 1
ATOM 1497 C CA . LEU A 1 193 ? -25.077 -0.210 3.117 1.00 47.12 193 LEU A CA 1
ATOM 1498 C C . LEU A 1 193 ? -25.614 -1.263 4.092 1.00 47.12 193 LEU A C 1
ATOM 1500 O O . LEU A 1 193 ? -26.689 -1.812 3.839 1.00 47.12 193 LEU A O 1
ATOM 1504 N N . PRO A 1 194 ? -24.935 -1.569 5.210 1.00 48.66 194 PRO A N 1
ATOM 1505 C CA . PRO A 1 194 ? -25.653 -2.137 6.335 1.00 48.66 194 PRO A CA 1
ATOM 1506 C C . PRO A 1 194 ? -26.716 -1.105 6.726 1.00 48.66 194 PRO A C 1
ATOM 1508 O O . PRO A 1 194 ? -26.375 0.004 7.139 1.00 48.66 194 PRO A O 1
ATOM 1511 N N . LEU A 1 195 ? -28.005 -1.433 6.582 1.00 51.75 195 LEU A N 1
ATOM 1512 C CA . LEU A 1 195 ? -29.104 -0.527 6.955 1.00 51.75 195 LEU A CA 1
ATOM 1513 C C . LEU A 1 195 ? -28.992 -0.049 8.416 1.00 51.75 195 LEU A C 1
ATOM 1515 O O . LEU A 1 195 ? -29.441 1.046 8.740 1.00 51.75 195 LEU A O 1
ATOM 1519 N N . ALA A 1 196 ? -28.330 -0.825 9.279 1.00 50.81 196 ALA A N 1
ATOM 1520 C CA . ALA A 1 196 ? -28.033 -0.463 10.664 1.00 50.81 196 ALA A CA 1
ATOM 1521 C C . ALA A 1 196 ? -27.049 0.720 10.817 1.00 50.81 196 ALA A C 1
ATOM 1523 O O . ALA A 1 196 ? -27.045 1.386 11.849 1.00 50.81 196 ALA A O 1
ATOM 1524 N N . SER A 1 197 ? -26.237 1.016 9.798 1.00 49.50 197 SER A N 1
ATOM 1525 C CA . SER A 1 197 ? -25.183 2.044 9.831 1.00 49.50 197 SER A CA 1
ATOM 1526 C C . SER A 1 197 ? -25.560 3.323 9.070 1.00 49.50 197 SER A C 1
ATOM 1528 O O . SER A 1 197 ? -24.727 4.213 8.911 1.00 49.50 197 SER A O 1
ATOM 1530 N N . LEU A 1 198 ? -26.826 3.457 8.645 1.00 55.47 198 LEU A N 1
ATOM 1531 C CA . LEU A 1 198 ? -27.334 4.574 7.829 1.00 55.47 198 LEU A CA 1
ATOM 1532 C C . LEU A 1 198 ? -27.115 5.953 8.476 1.00 55.47 198 LEU A C 1
ATOM 1534 O O . LEU A 1 198 ? -26.931 6.944 7.777 1.00 55.47 198 LEU A O 1
ATOM 1538 N N . ARG A 1 199 ? -27.062 6.008 9.813 1.00 50.47 199 ARG A N 1
ATOM 1539 C CA . ARG A 1 199 ? -26.819 7.236 10.591 1.00 50.47 199 ARG A CA 1
ATOM 1540 C C . ARG A 1 199 ? -25.470 7.907 10.313 1.00 50.47 199 ARG A C 1
ATOM 1542 O O . ARG A 1 199 ? -25.319 9.085 10.614 1.00 50.47 199 ARG A O 1
ATOM 1549 N N . TYR A 1 200 ? -24.499 7.166 9.779 1.00 47.66 200 TYR A N 1
ATOM 1550 C CA . TYR A 1 200 ? -23.146 7.662 9.520 1.00 47.66 200 TYR A CA 1
ATOM 1551 C C . TYR A 1 200 ? -22.943 8.152 8.081 1.00 47.66 200 TYR A C 1
ATOM 1553 O O . TYR A 1 200 ? -21.865 8.645 7.752 1.00 47.66 200 TYR A O 1
ATOM 1561 N N . TYR A 1 201 ? -23.967 8.051 7.228 1.00 52.22 201 TYR A N 1
ATOM 1562 C CA . TYR A 1 201 ? -23.908 8.484 5.836 1.00 52.22 201 TYR A CA 1
ATOM 1563 C C . TYR A 1 201 ? -24.663 9.801 5.639 1.00 52.22 201 TYR A C 1
ATOM 1565 O O . TYR A 1 201 ? -25.733 10.024 6.205 1.00 52.22 201 TYR A O 1
ATOM 1573 N N . ARG A 1 202 ? -24.101 10.694 4.815 1.00 47.19 202 ARG A N 1
ATOM 1574 C CA . ARG A 1 202 ? -24.788 11.910 4.351 1.00 47.19 202 ARG A CA 1
ATOM 1575 C C . ARG A 1 202 ? -26.023 11.516 3.529 1.00 47.19 202 ARG A C 1
ATOM 1577 O O . ARG A 1 202 ? -26.108 10.384 3.062 1.00 47.19 202 ARG A O 1
ATOM 1584 N N . THR A 1 203 ? -26.972 12.436 3.354 1.00 45.03 203 THR A N 1
ATOM 1585 C CA . THR A 1 203 ? -28.241 12.232 2.632 1.00 45.03 203 THR A CA 1
ATOM 1586 C C . THR A 1 203 ? -28.049 11.425 1.345 1.00 45.03 203 THR A C 1
ATOM 1588 O O . THR A 1 203 ? -27.540 11.930 0.348 1.00 45.03 203 THR A O 1
ATOM 1591 N N . VAL A 1 204 ? -28.445 10.151 1.381 1.00 47.47 204 VAL A N 1
ATOM 1592 C CA . VAL A 1 204 ? -28.332 9.239 0.241 1.00 47.47 204 VAL A CA 1
ATOM 1593 C C . VAL A 1 204 ? -29.475 9.556 -0.721 1.00 47.47 204 VAL A C 1
ATOM 1595 O O . VAL A 1 204 ? -30.645 9.438 -0.348 1.00 47.47 204 VAL A O 1
ATOM 1598 N N . GLN A 1 205 ? -29.151 9.979 -1.945 1.00 40.31 205 GLN A N 1
ATOM 1599 C CA . GLN A 1 205 ? -30.125 10.092 -3.034 1.00 40.31 205 GLN A CA 1
ATOM 1600 C C . GLN A 1 205 ? -30.663 8.684 -3.320 1.00 40.31 205 GLN A C 1
ATOM 1602 O O . GLN A 1 205 ? -29.918 7.784 -3.702 1.00 40.31 205 GLN A O 1
ATOM 1607 N N . ARG A 1 206 ? -31.950 8.467 -3.036 1.00 38.75 206 ARG A N 1
ATOM 1608 C CA . ARG A 1 206 ? -32.619 7.183 -3.257 1.00 38.75 206 ARG A CA 1
ATOM 1609 C C . ARG A 1 206 ? -33.058 7.111 -4.712 1.00 38.75 206 ARG A C 1
ATOM 1611 O O . ARG A 1 206 ? -34.109 7.645 -5.050 1.00 38.75 206 ARG A O 1
ATOM 1618 N N . GLU A 1 207 ? -32.310 6.408 -5.548 1.00 36.56 207 GLU A N 1
ATOM 1619 C CA . GLU A 1 207 ? -32.835 5.977 -6.841 1.00 36.56 207 GLU A CA 1
ATOM 1620 C C . GLU A 1 207 ? -33.566 4.643 -6.665 1.00 36.56 207 GLU A C 1
ATOM 1622 O O . GLU A 1 207 ? -32.975 3.613 -6.342 1.00 36.56 207 GLU A O 1
ATOM 1627 N N . ARG A 1 208 ? -34.893 4.673 -6.832 1.00 32.44 208 ARG A N 1
ATOM 1628 C CA . ARG A 1 208 ? -35.689 3.460 -7.037 1.00 32.44 208 ARG A CA 1
ATOM 1629 C C . ARG A 1 208 ? -35.511 3.047 -8.494 1.00 32.44 208 ARG A C 1
ATOM 1631 O O . ARG A 1 208 ? -36.124 3.653 -9.368 1.00 32.44 208 ARG A O 1
ATOM 1638 N N . SER A 1 209 ? -34.737 1.998 -8.757 1.00 33.62 209 SER A N 1
ATOM 1639 C CA . SER A 1 209 ? -34.931 1.242 -9.991 1.00 33.62 209 SER A CA 1
ATOM 1640 C C . SER A 1 209 ? -36.260 0.497 -9.861 1.00 33.62 209 SER A C 1
ATOM 1642 O O . SER A 1 209 ? -36.545 -0.166 -8.863 1.00 33.62 209 SER A O 1
ATOM 1644 N N . THR A 1 210 ? -37.147 0.712 -10.822 1.00 44.78 210 THR A N 1
ATOM 1645 C CA . THR A 1 210 ? -38.503 0.168 -10.832 1.00 44.78 210 THR A CA 1
ATOM 1646 C C . THR A 1 210 ? -38.460 -1.359 -10.931 1.00 44.78 210 THR A C 1
ATOM 1648 O O . THR A 1 210 ? -38.386 -1.907 -12.029 1.00 44.78 210 THR A O 1
ATOM 1651 N N . MET A 1 211 ? -38.520 -2.059 -9.799 1.00 34.94 211 MET A N 1
ATOM 1652 C CA . MET A 1 211 ? -38.895 -3.471 -9.767 1.00 34.94 211 MET A CA 1
ATOM 1653 C C . MET A 1 211 ? -40.386 -3.586 -9.473 1.00 34.94 211 MET A C 1
ATOM 1655 O O . MET A 1 211 ? -40.909 -2.939 -8.569 1.00 34.94 211 MET A O 1
ATOM 1659 N N . HIS A 1 212 ? -41.056 -4.380 -10.306 1.00 41.12 212 HIS A N 1
ATOM 1660 C CA . HIS A 1 212 ? -42.468 -4.709 -10.196 1.00 41.12 212 HIS A CA 1
ATOM 1661 C C . HIS A 1 212 ? -42.827 -5.185 -8.783 1.00 41.12 212 HIS A C 1
ATOM 1663 O O . HIS A 1 212 ? -42.116 -5.979 -8.168 1.00 41.12 212 HIS A O 1
ATOM 1669 N N . ASP A 1 213 ? -43.958 -4.680 -8.305 1.00 43.94 213 ASP A N 1
ATOM 1670 C CA . ASP A 1 213 ? -44.497 -4.841 -6.961 1.00 43.94 213 ASP A CA 1
ATOM 1671 C C . ASP A 1 213 ? -45.060 -6.266 -6.770 1.00 43.94 213 ASP A C 1
ATOM 1673 O O . ASP A 1 213 ? -46.266 -6.492 -6.836 1.00 43.94 213 ASP A O 1
ATOM 1677 N N . TYR A 1 214 ? -44.195 -7.260 -6.551 1.00 46.22 214 TYR A N 1
ATOM 1678 C CA . TYR A 1 214 ? -44.620 -8.534 -5.965 1.00 46.22 214 TYR A CA 1
ATOM 1679 C C . TYR A 1 214 ? -44.335 -8.494 -4.468 1.00 46.22 214 TYR A C 1
ATOM 1681 O O . TYR A 1 214 ? -43.223 -8.746 -4.003 1.00 46.22 214 TYR A O 1
ATOM 1689 N N . ARG A 1 215 ? -45.365 -8.146 -3.694 1.00 46.72 215 ARG A N 1
ATOM 1690 C CA . ARG A 1 215 ? -45.346 -8.241 -2.233 1.00 46.72 215 ARG A CA 1
ATOM 1691 C C . ARG A 1 215 ? -45.206 -9.709 -1.831 1.00 46.72 215 ARG A C 1
ATOM 1693 O O . ARG A 1 215 ? -46.194 -10.437 -1.823 1.00 46.72 215 ARG A O 1
ATOM 1700 N N . MET A 1 216 ? -43.995 -10.137 -1.479 1.00 50.75 216 MET A N 1
ATOM 1701 C CA . MET A 1 216 ? -43.812 -11.427 -0.819 1.00 50.75 216 MET A CA 1
ATOM 1702 C C . MET A 1 216 ? -44.364 -11.352 0.602 1.00 50.75 216 MET A C 1
ATOM 1704 O O . MET A 1 216 ? -44.025 -10.453 1.375 1.00 50.75 216 MET A O 1
ATOM 1708 N N . SER A 1 217 ? -45.235 -12.295 0.941 1.00 65.44 217 SER A N 1
ATOM 1709 C CA . SER A 1 217 ? -45.767 -12.419 2.297 1.00 65.44 217 SER A CA 1
ATOM 1710 C C . SER A 1 217 ? -44.727 -13.042 3.235 1.00 65.44 217 SER A C 1
ATOM 1712 O O . SER A 1 217 ? -43.804 -13.734 2.803 1.00 65.44 217 SER A O 1
ATOM 1714 N N . ILE A 1 218 ? -44.880 -12.811 4.543 1.00 66.69 218 ILE A N 1
ATOM 1715 C CA . ILE A 1 218 ? -43.945 -13.289 5.578 1.00 66.69 218 ILE A CA 1
ATOM 1716 C C . ILE A 1 218 ? -43.752 -14.820 5.543 1.00 66.69 218 ILE A C 1
ATOM 1718 O O . ILE A 1 218 ? -42.706 -15.330 5.933 1.00 66.69 218 ILE A O 1
ATOM 1722 N N . THR A 1 219 ? -44.738 -15.553 5.021 1.00 59.75 219 THR A N 1
ATOM 1723 C CA . THR A 1 219 ? -44.703 -17.011 4.881 1.00 59.75 219 THR A CA 1
ATOM 1724 C C . THR A 1 219 ? -43.803 -17.462 3.730 1.00 59.75 219 THR A C 1
ATOM 1726 O O . THR A 1 219 ? -43.098 -18.458 3.872 1.00 59.75 219 THR A O 1
ATOM 1729 N N . GLN A 1 220 ? -43.739 -16.707 2.627 1.00 55.78 220 GLN A N 1
ATOM 1730 C CA . GLN A 1 220 ? -42.787 -16.970 1.538 1.00 55.78 220 GLN A CA 1
ATOM 1731 C C . GLN A 1 220 ? -41.342 -16.723 1.980 1.00 55.78 220 GLN A C 1
ATOM 1733 O O . GLN A 1 220 ? -40.448 -17.473 1.600 1.00 55.78 220 GLN A O 1
ATOM 1738 N N . LEU A 1 221 ? -41.121 -15.725 2.841 1.00 57.62 221 LEU A N 1
ATOM 1739 C CA . LEU A 1 221 ? -39.812 -15.481 3.446 1.00 57.62 221 LEU A CA 1
ATOM 1740 C C . LEU A 1 221 ? -39.382 -16.652 4.352 1.00 57.62 221 LEU A C 1
ATOM 1742 O O . LEU A 1 221 ? -38.232 -17.073 4.303 1.00 57.62 221 LEU A O 1
ATOM 1746 N N . GLN A 1 222 ? -40.303 -17.208 5.148 1.00 61.78 222 GLN A N 1
ATOM 1747 C CA . GLN A 1 222 ? -40.013 -18.355 6.019 1.00 61.78 222 GLN A CA 1
ATOM 1748 C C . GLN A 1 222 ? -39.713 -19.639 5.238 1.00 61.78 222 GLN A C 1
ATOM 1750 O O . GLN A 1 222 ? -38.802 -20.370 5.619 1.00 61.78 222 GLN A O 1
ATOM 1755 N N . ALA A 1 223 ? -40.427 -19.894 4.138 1.00 56.75 223 ALA A N 1
ATOM 1756 C CA . ALA A 1 223 ? -40.152 -21.045 3.277 1.00 56.75 223 ALA A CA 1
ATOM 1757 C C . ALA A 1 223 ? -38.752 -20.964 2.644 1.00 56.75 223 ALA A C 1
ATOM 1759 O O . ALA A 1 223 ? -38.039 -21.961 2.584 1.00 56.75 223 ALA A O 1
ATOM 1760 N N . LEU A 1 224 ? -38.329 -19.759 2.252 1.00 52.03 224 LEU A N 1
ATOM 1761 C CA . LEU A 1 224 ? -37.015 -19.524 1.656 1.00 52.03 224 LEU A CA 1
ATOM 1762 C C . LEU A 1 224 ? -35.869 -19.669 2.674 1.00 52.03 224 LEU A C 1
ATOM 1764 O O . LEU A 1 224 ? -34.797 -20.160 2.337 1.00 52.03 224 LEU A O 1
ATOM 1768 N N . VAL A 1 225 ? -36.098 -19.278 3.933 1.00 60.69 225 VAL A N 1
ATOM 1769 C CA . VAL A 1 225 ? -35.114 -19.411 5.027 1.00 60.69 225 VAL A CA 1
ATOM 1770 C C . VAL A 1 225 ? -34.971 -20.860 5.511 1.00 60.69 225 VAL A C 1
ATOM 1772 O O . VAL A 1 225 ? -33.913 -21.231 6.012 1.00 60.69 225 VAL A O 1
ATOM 1775 N N . LEU A 1 226 ? -36.003 -21.692 5.350 1.00 56.72 226 LEU A N 1
ATOM 1776 C CA . LEU A 1 226 ? -35.987 -23.102 5.761 1.00 56.72 226 LEU A CA 1
ATOM 1777 C C . LEU A 1 226 ? -35.572 -24.075 4.642 1.00 56.72 226 LEU A C 1
ATOM 1779 O O . LEU A 1 226 ? -35.548 -25.279 4.884 1.00 56.72 226 LEU A O 1
ATOM 1783 N N . GLY A 1 227 ? -35.192 -23.568 3.464 1.00 46.53 227 GLY A N 1
ATOM 1784 C CA . GLY A 1 227 ? -34.593 -24.361 2.387 1.00 46.53 227 GLY A CA 1
ATOM 1785 C C . GLY A 1 227 ? -35.567 -25.315 1.694 1.00 46.53 227 GLY A C 1
ATOM 1786 O O . GLY A 1 227 ? -35.374 -26.529 1.743 1.00 46.53 227 GLY A O 1
ATOM 1787 N N . ALA A 1 228 ? -36.589 -24.759 1.038 1.00 38.47 228 ALA A N 1
ATOM 1788 C CA . ALA A 1 228 ? -37.335 -25.439 -0.023 1.00 38.47 228 ALA A CA 1
ATOM 1789 C C . ALA A 1 228 ? -36.778 -25.067 -1.405 1.00 38.47 228 ALA A C 1
ATOM 1791 O O . ALA A 1 228 ? -36.435 -23.876 -1.591 1.00 38.47 228 ALA A O 1
#

pLDDT: mean 74.26, std 20.07, range [32.44, 97.06]

Sequence (228 aa):
MLARIWSPQEATAIWVELVAHRQSVIKSKTRSMEILDDSLAQLAAAAHEIERASLGNWDSSARSWLQVADQARKKQQIQVQLIVNNLSIGVKSHSTSSQTSDHKIRSYDSVLLNLCRALSALEKLIKGEPQRITEGGVLLGLVSWHIYPDLVALGTSPKEIYQRDELVRPGGIVTISSASETYSSNDGVYWSLPLASLRYYRTVQRERSTMHDYRMSITQLQALVLGA

Radius of gyration: 21.97 Å; chains: 1; bounding box: 67×43×52 Å

Secondary structure (DSSP, 8-state):
-HHHHS-HHHHHHHHHHHHHHHHHHHHHHHHHS---THHHHHHHHHHSPPPHHHHHHHHHHHHHHHHHHHHHTHHHHHHHHHHHHHHT-----TTSS---SS----HHHHHHHHHHHHHHHHHHHHHT--EEE-SHHHHHHHHHTT----EEEESSSEEEE----TTS-TT-PEEEE---S------S------GGGGGGS----------------HHHHHHHHTT-

Foldseek 3Di:
DLLVPDDLVVSLVLVVVQLLVVLVVLVVVLVVDDDDPVNVVSPVSSPDDDDSVNSSVVSVVLNVVLVVLCVVLVPLLVVLVVLCVVLVQDQDPVQDDDPDDDDPPPPNNSLVVLLVLLVVLLVCQLVLAEWEDAHVSNVVSCVSVPHRAWEFEDDPDTDTGHPPDPSGPQNSYYYYYSPPDDDPDPDDTDDDDPVVCCVRDDDDDDDDPDDDDDDDDPVNVVCVVVPD